Protein AF-A0A2G1MH24-F1 (afdb_monomer)

Foldseek 3Di:
DPPPPPPPAFPDEADFCQPVQVVVVHDRHPLAADQFQWDWDQDPLGIAIFGRPVQLVLCVVVVDDPVLSVQLRCQQAAPLALDVQFLDHPVLVVVLVQDPQLRVQLSSCSRVDQFSQVRPACVSSDVCCCCVRLVADPVNNVDDPDPVCVSSVGDPVSRVSRSCRNRHPRFSVPGPPADPVSRVVRDNPQPDLLVSLVVQLVVVVVGPYAGETEHECVCPVDLVSVLVSLLSNLVSLHQYYHYDYDPDDDDPDDPPQLVVLVVVLVVLADPPDTVSPDPPLVNVLSVQSVVDSVSSNVSSVVVRVVVVVVVDPPDDDDDDDDDDDDDDDDDD

Radius of gyration: 31.79 Å; Cα contacts (8 Å, |Δi|>4): 393; chains: 1; bounding box: 91×39×108 Å

Solvent-accessible surface area (backbone atoms only — not comparable to full-atom values): 19736 Å² total; per-residue (Å²): 132,70,96,84,71,70,78,76,76,60,95,51,70,45,63,64,52,47,80,64,17,56,81,73,75,42,66,36,41,87,74,56,70,63,77,52,50,40,39,82,42,84,49,100,91,48,54,39,66,34,49,30,78,63,54,58,56,55,41,46,76,71,67,50,53,71,71,51,45,54,51,40,42,40,42,16,18,21,66,59,38,44,73,87,19,55,74,49,20,63,67,51,43,41,74,70,65,48,53,73,66,41,50,50,58,39,48,74,34,42,57,82,45,90,44,60,74,76,40,59,36,62,82,56,64,28,62,69,50,39,36,76,74,68,69,44,49,79,69,58,72,71,50,87,82,71,62,50,55,49,74,67,69,42,52,72,69,31,50,51,43,20,35,38,40,22,58,17,61,47,43,59,70,86,27,84,95,50,50,76,76,66,32,60,79,67,66,40,78,82,55,61,64,66,58,44,48,50,53,47,23,54,48,37,73,75,42,92,25,52,29,46,46,80,41,48,33,74,70,38,69,42,72,70,40,36,48,51,53,51,52,51,39,55,78,30,63,36,38,41,80,45,76,38,82,65,82,89,78,96,78,88,76,76,60,65,64,57,54,51,52,48,51,58,50,57,69,69,44,68,90,86,74,55,60,60,79,53,92,60,60,64,55,55,32,50,54,24,51,73,73,35,71,70,53,20,52,51,49,46,49,55,50,38,54,52,60,56,52,73,76,50,84,78,78,79,84,81,78,86,85,78,80,89,82,82,88,83,89,85,88,132

Mean predicted aligned error: 14.71 Å

Nearest PDB structures (foldseek):
  3npw-assembly1_A  TM=5.623E-01  e=7.911E-01  Escherichia coli
  3nq2-assembly1_A  TM=5.554E-01  e=1.311E+00  Escherichia coli
  3nq2-assembly2_B  TM=5.676E-01  e=1.551E+00  Escherichia coli
  3q2d-assembly1_A  TM=4.181E-01  e=7.071E-01  Escherichia coli
  8for-assembly2_B  TM=5.386E-01  e=3.402E+00  Escherichia coli

Structure (mmCIF, N/CA/C/O backbone):
data_AF-A0A2G1MH24-F1
#
_entry.id   AF-A0A2G1MH24-F1
#
loop_
_atom_site.group_PDB
_atom_site.id
_atom_site.type_symbol
_atom_site.label_atom_id
_atom_site.label_alt_id
_atom_site.label_comp_id
_atom_site.label_asym_id
_atom_site.label_entity_id
_atom_site.label_seq_id
_atom_site.pdbx_PDB_ins_code
_atom_site.Cartn_x
_atom_site.Cartn_y
_atom_site.Cartn_z
_atom_site.occupancy
_atom_site.B_iso_or_equiv
_atom_site.auth_seq_id
_atom_site.auth_comp_id
_atom_site.auth_asym_id
_atom_site.auth_atom_id
_atom_site.pdbx_PDB_model_num
ATOM 1 N N . LEU A 1 1 ? 39.613 17.800 -36.172 1.00 43.50 1 LEU A N 1
ATOM 2 C CA . LEU A 1 1 ? 38.166 18.077 -36.291 1.00 43.50 1 LEU A CA 1
ATOM 3 C C . LEU A 1 1 ? 38.019 19.575 -36.489 1.00 43.50 1 LEU A C 1
ATOM 5 O O . LEU A 1 1 ? 38.485 20.317 -35.634 1.00 43.50 1 LEU A O 1
ATOM 9 N N . SER A 1 2 ? 37.499 20.011 -37.636 1.00 36.91 2 SER A N 1
ATOM 10 C CA . SER A 1 2 ? 37.261 21.434 -37.907 1.00 36.91 2 SER A CA 1
ATOM 11 C C . SER A 1 2 ? 36.167 21.978 -36.971 1.00 36.91 2 SER A C 1
ATOM 13 O O . SER A 1 2 ? 35.238 21.232 -36.645 1.00 36.91 2 SER A O 1
ATOM 15 N N . PRO A 1 3 ? 36.250 23.244 -36.522 1.00 42.44 3 PRO A N 1
ATOM 16 C CA . PRO A 1 3 ? 35.216 23.866 -35.697 1.00 42.44 3 PRO A CA 1
ATOM 17 C C . PRO A 1 3 ? 33.938 24.000 -36.540 1.00 42.44 3 PRO A C 1
ATOM 19 O O . PRO A 1 3 ? 33.896 24.781 -37.482 1.00 42.44 3 PRO A O 1
ATOM 22 N N . GLY A 1 4 ? 32.936 23.163 -36.264 1.00 49.47 4 GLY A N 1
ATOM 23 C CA . GLY A 1 4 ? 31.698 23.077 -37.054 1.00 49.47 4 GLY A CA 1
ATOM 24 C C . GLY A 1 4 ? 31.085 21.675 -37.141 1.00 49.47 4 GLY A C 1
ATOM 25 O O . GLY A 1 4 ? 29.948 21.537 -37.566 1.00 49.47 4 GLY A O 1
ATOM 26 N N . GLN A 1 5 ? 31.806 20.636 -36.703 1.00 48.75 5 GLN A N 1
ATOM 27 C CA . GLN A 1 5 ? 31.293 19.261 -36.591 1.00 48.75 5 GLN A CA 1
ATOM 28 C C . GLN A 1 5 ? 31.222 18.793 -35.131 1.00 48.75 5 GLN A C 1
ATOM 30 O O . GLN A 1 5 ? 31.641 17.681 -34.808 1.00 48.75 5 GLN A O 1
ATOM 35 N N . ALA A 1 6 ? 30.746 19.642 -34.216 1.00 52.19 6 ALA A N 1
ATOM 36 C CA . ALA A 1 6 ? 30.290 19.106 -32.939 1.00 52.19 6 ALA A CA 1
ATOM 37 C C . ALA A 1 6 ? 29.014 18.298 -33.233 1.00 52.19 6 ALA A C 1
ATOM 39 O O . ALA A 1 6 ? 28.111 18.861 -33.852 1.00 52.19 6 ALA A O 1
ATOM 40 N N . PRO A 1 7 ? 28.938 17.001 -32.876 1.00 56.28 7 PRO A N 1
ATOM 41 C CA . PRO A 1 7 ? 27.692 16.261 -33.024 1.00 56.28 7 PRO A CA 1
ATOM 42 C C . PRO A 1 7 ? 26.602 17.029 -32.278 1.00 56.28 7 PRO A C 1
ATOM 44 O O . PRO A 1 7 ? 26.801 17.407 -31.119 1.00 56.28 7 PRO A O 1
ATOM 47 N N . GLU A 1 8 ? 25.496 17.312 -32.966 1.00 64.88 8 GLU A N 1
ATOM 48 C CA . GLU A 1 8 ? 24.340 17.962 -32.359 1.00 64.88 8 GLU A CA 1
ATOM 49 C C . GLU A 1 8 ? 23.933 17.161 -31.121 1.00 64.88 8 GLU A C 1
ATOM 51 O O . GLU A 1 8 ? 23.879 15.927 -31.145 1.00 64.88 8 GLU A O 1
ATOM 56 N N . ALA A 1 9 ? 23.738 17.856 -29.999 1.00 69.12 9 ALA A N 1
ATOM 57 C CA . ALA A 1 9 ? 23.307 17.192 -28.781 1.00 69.12 9 ALA A CA 1
ATOM 58 C C . ALA A 1 9 ? 21.942 16.531 -29.041 1.00 69.12 9 ALA A C 1
ATOM 60 O O . ALA A 1 9 ? 21.088 17.147 -29.681 1.00 69.12 9 ALA A O 1
ATOM 61 N N . PRO A 1 10 ? 21.718 15.294 -28.564 1.00 76.56 10 PRO A N 1
ATOM 62 C CA . PRO A 1 10 ? 20.457 14.609 -28.803 1.00 76.56 10 PRO A CA 1
ATOM 63 C C . PRO A 1 10 ? 19.293 15.416 -28.219 1.00 76.56 10 PRO A C 1
ATOM 65 O O . PRO A 1 10 ? 19.378 15.916 -27.097 1.00 76.56 10 PRO A O 1
ATOM 68 N N . ALA A 1 11 ? 18.196 15.504 -28.972 1.00 83.19 11 ALA A N 1
ATOM 69 C CA . ALA A 1 11 ? 17.018 16.281 -28.585 1.00 83.19 11 ALA A CA 1
ATOM 70 C C . ALA A 1 11 ? 16.240 15.669 -27.405 1.00 83.19 11 ALA A C 1
ATOM 72 O O . ALA A 1 11 ? 15.511 16.376 -26.712 1.00 83.19 11 ALA A O 1
ATOM 73 N N . LEU A 1 12 ? 16.386 14.360 -27.167 1.00 86.12 12 LEU A N 1
ATOM 74 C CA . LEU A 1 12 ? 15.648 13.630 -26.140 1.00 86.12 12 LEU A CA 1
ATOM 75 C C . LEU A 1 12 ? 16.574 12.695 -25.363 1.00 86.12 12 LEU A C 1
ATOM 77 O O . LEU A 1 12 ? 17.370 11.980 -25.958 1.00 86.12 12 LEU A O 1
ATOM 81 N N . ALA A 1 13 ? 16.437 12.661 -24.040 1.00 84.81 13 ALA A N 1
ATOM 82 C CA . ALA A 1 13 ? 17.140 11.731 -23.163 1.00 84.81 13 ALA A CA 1
ATOM 83 C C . ALA A 1 13 ? 16.197 11.244 -22.057 1.00 84.81 13 ALA A C 1
ATOM 85 O O . ALA A 1 13 ? 15.361 12.007 -21.573 1.00 84.81 13 ALA A O 1
ATOM 86 N N . VAL A 1 14 ? 16.357 9.991 -21.630 1.00 85.56 14 VAL A N 1
ATOM 87 C CA . VAL A 1 14 ? 15.598 9.409 -20.515 1.00 85.56 14 VAL A CA 1
ATOM 88 C C . VAL A 1 14 ? 16.559 9.124 -19.373 1.00 85.56 14 VAL A C 1
ATOM 90 O O . VAL A 1 14 ? 17.443 8.268 -19.470 1.00 85.56 14 VAL A O 1
ATOM 93 N N . SER A 1 15 ? 16.381 9.854 -18.278 1.00 81.38 15 SER A N 1
ATOM 94 C CA . SER A 1 15 ? 17.184 9.719 -17.070 1.00 81.38 15 SER A CA 1
ATOM 95 C C . SER A 1 15 ? 16.289 9.752 -15.833 1.00 81.38 15 SER A C 1
ATOM 97 O O . SER A 1 15 ? 15.304 10.494 -15.822 1.00 81.38 15 SER A O 1
ATOM 99 N N . PRO A 1 16 ? 16.648 9.014 -14.770 1.00 75.06 16 PRO A N 1
ATOM 100 C CA . PRO A 1 16 ? 16.073 9.202 -13.449 1.00 75.06 16 PRO A CA 1
ATOM 101 C C . PRO A 1 16 ? 16.152 10.666 -13.019 1.00 75.06 16 PRO A C 1
ATOM 103 O O . PRO A 1 16 ? 17.186 11.318 -13.193 1.00 75.06 16 PRO A O 1
ATOM 106 N N . LEU A 1 17 ? 15.065 11.156 -12.428 1.00 65.88 17 LEU A N 1
ATOM 107 C CA . LEU A 1 17 ? 14.968 12.503 -11.863 1.00 65.88 17 LEU A CA 1
ATOM 108 C C . LEU A 1 17 ? 15.353 12.527 -10.374 1.00 65.88 17 LEU A C 1
ATOM 110 O O . LEU A 1 17 ? 15.575 13.594 -9.800 1.00 65.88 17 LEU A O 1
ATOM 114 N N . GLY A 1 18 ? 15.456 11.355 -9.737 1.00 65.50 18 GLY A N 1
ATOM 115 C CA . GLY A 1 18 ? 15.836 11.238 -8.331 1.00 65.50 18 GLY A CA 1
ATOM 116 C C . GLY A 1 18 ? 14.896 12.035 -7.423 1.00 65.50 18 GLY A C 1
ATOM 117 O O . GLY A 1 18 ? 13.684 12.036 -7.623 1.00 65.50 18 GLY A O 1
ATOM 118 N N . ALA A 1 19 ? 15.453 12.741 -6.436 1.00 60.50 19 ALA A N 1
ATOM 119 C CA . ALA A 1 19 ? 14.668 13.543 -5.495 1.00 60.50 19 ALA A CA 1
ATOM 120 C C . ALA A 1 19 ? 13.886 14.690 -6.166 1.00 60.50 19 ALA A C 1
ATOM 122 O O . ALA A 1 19 ? 12.843 15.091 -5.657 1.00 60.50 19 ALA A O 1
ATOM 123 N N . ALA A 1 20 ? 14.335 15.187 -7.326 1.00 62.47 20 ALA A N 1
ATOM 124 C CA . ALA A 1 20 ? 13.635 16.253 -8.044 1.00 62.47 20 ALA A CA 1
ATOM 125 C C . ALA A 1 20 ? 12.273 15.796 -8.597 1.00 62.47 20 ALA A C 1
ATOM 127 O O . ALA A 1 20 ? 11.393 16.625 -8.810 1.00 62.47 20 ALA A O 1
ATOM 128 N N . ALA A 1 21 ? 12.059 14.486 -8.774 1.00 65.19 21 ALA A N 1
ATOM 129 C CA . ALA A 1 21 ? 10.771 13.951 -9.208 1.00 65.19 21 ALA A CA 1
ATOM 130 C C . ALA A 1 21 ? 9.638 14.249 -8.215 1.00 65.19 21 ALA A C 1
ATOM 132 O O . ALA A 1 21 ? 8.505 14.487 -8.631 1.00 65.19 21 ALA A O 1
ATOM 133 N N . ALA A 1 22 ? 9.953 14.302 -6.915 1.00 61.53 22 ALA A N 1
ATOM 134 C CA . ALA A 1 22 ? 8.977 14.590 -5.869 1.00 61.53 22 ALA A CA 1
ATOM 135 C C . ALA A 1 22 ? 8.371 15.996 -6.015 1.00 61.53 22 ALA A C 1
ATOM 137 O O . ALA A 1 22 ? 7.182 16.169 -5.767 1.00 61.53 22 ALA A O 1
ATOM 138 N N . ILE A 1 23 ? 9.147 16.972 -6.510 1.00 62.31 23 ILE A N 1
ATOM 139 C CA . ILE A 1 23 ? 8.662 18.334 -6.811 1.00 62.31 23 ILE A CA 1
ATOM 140 C C . ILE A 1 23 ? 7.547 18.292 -7.863 1.00 62.31 23 ILE A C 1
ATOM 142 O O . ILE A 1 23 ? 6.602 19.072 -7.813 1.00 62.31 23 ILE A O 1
ATOM 146 N N . LEU A 1 24 ? 7.642 17.353 -8.804 1.00 66.31 24 LEU A N 1
ATOM 147 C CA . LEU A 1 24 ? 6.663 17.153 -9.870 1.00 66.31 24 LEU A CA 1
ATOM 148 C C . LEU A 1 24 ? 5.541 16.182 -9.469 1.00 66.31 24 LEU A C 1
ATOM 150 O O . LEU A 1 24 ? 4.699 15.852 -10.305 1.00 66.31 24 LEU A O 1
ATOM 154 N N . GLY A 1 25 ? 5.545 15.685 -8.227 1.00 61.91 25 GLY A N 1
ATOM 155 C CA . GLY A 1 25 ? 4.623 14.648 -7.765 1.00 61.91 25 GLY A CA 1
ATOM 156 C C . GLY A 1 25 ? 4.801 13.312 -8.492 1.00 61.91 25 GLY A C 1
ATOM 157 O O . GLY A 1 25 ? 3.830 12.580 -8.660 1.00 61.91 25 GLY A O 1
ATOM 158 N N . ARG A 1 26 ? 6.013 13.005 -8.977 1.00 66.75 26 ARG A N 1
ATOM 159 C CA . ARG A 1 26 ? 6.327 11.790 -9.747 1.00 66.75 26 ARG A CA 1
ATOM 160 C C . ARG A 1 26 ? 7.331 10.894 -9.028 1.00 66.75 26 ARG A C 1
ATOM 162 O O . ARG A 1 26 ? 8.090 11.335 -8.166 1.00 66.75 26 ARG A O 1
ATOM 169 N N . GLY A 1 27 ? 7.351 9.623 -9.429 1.00 66.00 27 GLY A N 1
ATOM 170 C CA . GLY A 1 27 ? 8.371 8.667 -9.008 1.00 66.00 27 GLY A CA 1
ATOM 171 C C . GLY A 1 27 ? 9.769 9.037 -9.531 1.00 66.00 27 GLY A C 1
ATOM 172 O O . GLY A 1 27 ? 9.888 9.677 -10.576 1.00 66.00 27 GLY A O 1
ATOM 173 N N . PRO A 1 28 ? 10.844 8.626 -8.834 1.00 66.50 28 PRO A N 1
ATOM 174 C CA . PRO A 1 28 ? 12.223 8.993 -9.174 1.00 66.50 28 PRO A CA 1
ATOM 175 C C . PRO A 1 28 ? 12.712 8.420 -10.514 1.00 66.50 28 PRO A C 1
ATOM 177 O O . PRO A 1 28 ? 13.704 8.913 -11.058 1.00 66.50 28 PRO A O 1
ATOM 180 N N . ASP A 1 29 ? 12.035 7.392 -11.030 1.00 74.94 29 ASP A N 1
ATOM 181 C CA . ASP A 1 29 ? 12.306 6.738 -12.307 1.00 74.94 29 ASP A CA 1
ATOM 182 C C . ASP A 1 29 ? 11.110 6.908 -13.254 1.00 74.94 29 ASP A C 1
ATOM 184 O O . ASP A 1 29 ? 10.016 6.449 -12.915 1.00 74.94 29 ASP A O 1
ATOM 188 N N . PRO A 1 30 ? 11.291 7.502 -14.444 1.00 76.38 30 PRO A N 1
ATOM 189 C CA . PRO A 1 30 ? 10.229 7.574 -15.444 1.00 76.38 30 PRO A CA 1
ATOM 190 C C . PRO A 1 30 ? 9.806 6.205 -16.008 1.00 76.38 30 PRO A C 1
ATOM 192 O O . PRO A 1 30 ? 8.745 6.118 -16.619 1.00 76.38 30 PRO A O 1
ATOM 195 N N . LEU A 1 31 ? 10.615 5.152 -15.839 1.00 79.06 31 LEU A N 1
ATOM 196 C CA . LEU A 1 31 ? 10.332 3.799 -16.338 1.00 79.06 31 LEU A CA 1
ATOM 197 C C . LEU A 1 31 ? 9.882 2.823 -15.243 1.00 79.06 31 LEU A C 1
ATOM 199 O O . LEU A 1 31 ? 9.592 1.660 -15.540 1.00 79.06 31 LEU A O 1
ATOM 203 N N . ALA A 1 32 ? 9.840 3.256 -13.981 1.00 74.94 32 ALA A N 1
ATOM 204 C CA . ALA A 1 32 ? 9.376 2.397 -12.904 1.00 74.94 32 ALA A CA 1
ATOM 205 C C . ALA A 1 32 ? 7.847 2.297 -12.896 1.00 74.94 32 ALA A C 1
ATOM 207 O O . ALA A 1 32 ? 7.156 3.270 -13.216 1.00 74.94 32 ALA A O 1
ATOM 208 N N . PRO A 1 33 ? 7.299 1.144 -12.471 1.00 76.38 33 PRO A N 1
ATOM 209 C CA . PRO A 1 33 ? 5.897 1.088 -12.098 1.00 76.38 33 PRO A CA 1
ATOM 210 C C . PRO A 1 33 ? 5.618 2.076 -10.958 1.00 76.38 33 PRO A C 1
ATOM 212 O O . PRO A 1 33 ? 6.510 2.454 -10.192 1.00 76.38 33 PRO A O 1
ATOM 215 N N . VAL A 1 34 ? 4.353 2.467 -10.827 1.00 78.19 34 VAL A N 1
ATOM 216 C CA . VAL A 1 34 ? 3.893 3.275 -9.695 1.00 78.19 34 VAL A CA 1
ATOM 217 C C . VAL A 1 34 ? 4.208 2.528 -8.396 1.00 78.19 34 VAL A C 1
ATOM 219 O O . VAL A 1 34 ? 3.866 1.358 -8.252 1.00 78.19 34 VAL A O 1
ATOM 222 N N . GLY A 1 35 ? 4.875 3.197 -7.453 1.00 74.69 35 GLY A N 1
ATOM 223 C CA . GLY A 1 35 ? 5.363 2.553 -6.226 1.00 74.69 35 GLY A CA 1
ATOM 224 C C . GLY A 1 35 ? 4.270 2.223 -5.205 1.00 74.69 35 GLY A C 1
ATOM 225 O O . GLY A 1 35 ? 4.429 1.299 -4.415 1.00 74.69 35 GLY A O 1
ATOM 226 N N . ALA A 1 36 ? 3.159 2.962 -5.217 1.00 84.12 36 ALA A N 1
ATOM 227 C CA . ALA A 1 36 ? 1.996 2.703 -4.376 1.00 84.12 36 ALA A CA 1
ATOM 228 C C . ALA A 1 36 ? 0.741 3.318 -5.004 1.00 84.12 36 ALA A C 1
ATOM 230 O O . ALA A 1 36 ? 0.793 4.424 -5.536 1.00 84.12 36 ALA A O 1
ATOM 231 N N . LEU A 1 37 ? -0.402 2.635 -4.903 1.00 90.00 37 LEU A N 1
ATOM 232 C CA . LEU A 1 37 ? -1.689 3.166 -5.375 1.00 90.00 37 LEU A CA 1
ATOM 233 C C . LEU A 1 37 ? -2.372 4.085 -4.356 1.00 90.00 37 LEU A C 1
ATOM 235 O O . LEU A 1 37 ? -3.329 4.777 -4.699 1.00 90.00 37 LEU A O 1
ATOM 239 N N . ARG A 1 38 ? -1.892 4.085 -3.109 1.00 90.12 38 ARG A N 1
ATOM 240 C CA . ARG A 1 38 ? -2.293 4.998 -2.038 1.00 90.12 38 ARG A CA 1
ATOM 241 C C . ARG A 1 38 ? -1.063 5.770 -1.582 1.00 90.12 38 ARG A C 1
ATOM 243 O O . ARG A 1 38 ? -0.042 5.166 -1.265 1.00 90.12 38 ARG A O 1
ATOM 250 N N . ILE A 1 39 ? -1.192 7.085 -1.528 1.00 84.19 39 ILE A N 1
ATOM 251 C CA . ILE A 1 39 ? -0.145 8.015 -1.114 1.00 84.19 39 ILE A CA 1
ATOM 252 C C . ILE A 1 39 ? -0.643 8.866 0.052 1.00 84.19 39 ILE A C 1
ATOM 254 O O . ILE A 1 39 ? -1.845 9.097 0.193 1.00 84.19 39 ILE A O 1
ATOM 258 N N . ASP A 1 40 ? 0.284 9.330 0.879 1.00 83.38 40 ASP A N 1
ATOM 259 C CA . ASP A 1 40 ? 0.005 10.330 1.905 1.00 83.38 40 ASP A CA 1
ATOM 260 C C . ASP A 1 40 ? 0.346 11.709 1.312 1.00 83.38 40 ASP A C 1
ATOM 262 O O . ASP A 1 40 ? 1.445 11.920 0.797 1.00 83.38 40 ASP A O 1
ATOM 266 N N . VAL A 1 41 ? -0.622 12.625 1.320 1.00 79.88 41 VAL A N 1
ATOM 267 C CA . VAL A 1 41 ? -0.514 13.976 0.755 1.00 79.88 41 VAL A CA 1
ATOM 268 C C . VAL A 1 41 ? -0.535 14.988 1.888 1.00 79.88 41 VAL A C 1
ATOM 270 O O . VAL A 1 41 ? -1.394 14.927 2.770 1.00 79.88 41 VAL A O 1
ATOM 273 N N . GLU A 1 42 ? 0.395 15.935 1.852 1.00 80.81 42 GLU A N 1
ATOM 274 C CA . GLU A 1 42 ? 0.453 17.028 2.815 1.00 80.81 42 GLU A CA 1
ATOM 275 C C . GLU A 1 42 ? -0.644 18.065 2.532 1.00 80.81 42 GLU A C 1
ATOM 277 O O . GLU A 1 42 ? -0.958 18.399 1.388 1.00 80.81 42 GLU A O 1
ATOM 282 N N . THR A 1 43 ? -1.272 18.551 3.593 1.00 79.19 43 THR A N 1
ATOM 283 C CA . THR A 1 43 ? -2.377 19.507 3.563 1.00 79.19 43 THR A CA 1
ATOM 284 C C . THR A 1 43 ? -2.145 20.574 4.635 1.00 79.19 43 THR A C 1
ATOM 286 O O . THR A 1 43 ? -1.442 20.314 5.610 1.00 79.19 43 THR A O 1
ATOM 289 N N . PRO A 1 44 ? -2.783 21.754 4.545 1.00 78.44 44 PRO A N 1
ATOM 290 C CA . PRO A 1 44 ? -2.677 22.768 5.599 1.00 78.44 44 PRO A CA 1
ATOM 291 C C . PRO A 1 44 ? -3.116 22.282 6.991 1.00 78.44 44 PRO A C 1
ATOM 293 O O . PRO A 1 44 ? -2.723 22.864 7.994 1.00 78.44 44 PRO A O 1
ATOM 296 N N . ALA A 1 45 ? -3.936 21.227 7.051 1.00 73.44 45 ALA A N 1
ATOM 297 C CA . ALA A 1 45 ? -4.463 20.644 8.281 1.00 73.44 45 ALA A CA 1
ATOM 298 C C . ALA A 1 45 ? -3.683 19.403 8.761 1.00 73.44 45 ALA A C 1
ATOM 300 O O . ALA A 1 45 ? -4.142 18.726 9.675 1.00 73.44 45 ALA A O 1
ATOM 301 N N . GLY A 1 46 ? -2.543 19.072 8.143 1.00 78.25 46 GLY A N 1
ATOM 302 C CA . GLY A 1 46 ? -1.791 17.847 8.423 1.00 78.25 46 GLY A CA 1
ATOM 303 C C . GLY A 1 46 ? -1.640 16.989 7.174 1.00 78.25 46 GLY A C 1
ATOM 304 O O . GLY A 1 46 ? -1.258 17.486 6.120 1.00 78.25 46 GLY A O 1
ATOM 305 N N . HIS A 1 47 ? -1.896 15.689 7.258 1.00 79.88 47 HIS A N 1
ATOM 306 C CA . HIS A 1 47 ? -1.659 14.752 6.155 1.00 79.88 47 HIS A CA 1
ATOM 307 C C . HIS A 1 47 ? -2.959 14.012 5.851 1.00 79.88 47 HIS A C 1
ATOM 309 O O . HIS A 1 47 ? -3.757 13.763 6.751 1.00 79.88 47 HIS A O 1
ATOM 315 N N . ARG A 1 48 ? -3.179 13.645 4.589 1.00 83.69 48 ARG A N 1
ATOM 316 C CA . ARG A 1 48 ? -4.350 12.865 4.183 1.00 83.69 48 ARG A CA 1
ATOM 317 C C . ARG A 1 48 ? -3.961 11.767 3.211 1.00 83.69 48 ARG A C 1
ATOM 319 O O . ARG A 1 48 ? -3.169 11.984 2.297 1.00 83.69 48 ARG A O 1
ATOM 326 N N . ARG A 1 49 ? -4.592 10.606 3.355 1.00 88.06 49 ARG A N 1
ATOM 327 C CA . ARG A 1 49 ? -4.502 9.520 2.377 1.00 88.06 49 ARG A CA 1
ATOM 328 C C . ARG A 1 49 ? -5.259 9.880 1.107 1.00 88.06 49 ARG A C 1
ATOM 330 O O . ARG A 1 49 ? -6.421 10.276 1.152 1.00 88.06 49 ARG A O 1
ATOM 337 N N . ALA A 1 50 ? -4.616 9.699 -0.032 1.00 88.75 50 ALA A N 1
ATOM 338 C CA . ALA A 1 50 ? -5.209 9.909 -1.341 1.00 88.75 50 ALA A CA 1
ATOM 339 C C . ALA A 1 50 ? -4.837 8.754 -2.279 1.00 88.75 50 ALA A C 1
ATOM 341 O O . ALA A 1 50 ? -3.799 8.110 -2.093 1.00 88.75 50 ALA A O 1
ATOM 342 N N . PRO A 1 51 ? -5.661 8.461 -3.295 1.00 91.00 51 PRO A N 1
ATOM 343 C CA . PRO A 1 51 ? -5.244 7.560 -4.355 1.00 91.00 51 PRO A CA 1
ATOM 344 C C . PRO A 1 51 ? -4.133 8.214 -5.188 1.00 91.00 51 PRO A C 1
ATOM 346 O O . PRO A 1 51 ? -4.123 9.431 -5.380 1.00 91.00 51 PRO A O 1
ATOM 349 N N . ALA A 1 52 ? -3.217 7.404 -5.715 1.00 86.69 52 ALA A N 1
ATOM 350 C CA . ALA A 1 52 ? -2.221 7.870 -6.669 1.00 86.69 52 ALA A CA 1
ATOM 351 C C . ALA A 1 52 ? -2.919 8.421 -7.929 1.00 86.69 52 ALA A C 1
ATOM 353 O O . ALA A 1 52 ? -3.868 7.795 -8.419 1.00 86.69 52 ALA A O 1
ATOM 354 N N . PRO A 1 53 ? -2.481 9.566 -8.479 1.00 81.31 53 PRO A N 1
ATOM 355 C CA . PRO A 1 53 ? -3.146 10.189 -9.624 1.00 81.31 53 PRO A CA 1
ATOM 356 C C . PRO A 1 53 ? -3.157 9.282 -10.866 1.00 81.31 53 PRO A C 1
ATOM 358 O O . PRO A 1 53 ? -4.102 9.316 -11.655 1.00 81.31 53 PRO A O 1
ATOM 361 N N . GLU A 1 54 ? -2.154 8.416 -11.018 1.00 86.31 54 GLU A N 1
ATOM 362 C CA . GLU A 1 54 ? -2.048 7.440 -12.105 1.00 86.31 54 GLU A CA 1
ATOM 363 C C . GLU A 1 54 ? -3.156 6.378 -12.069 1.00 86.31 54 GLU A C 1
ATOM 365 O O . GLU A 1 54 ? -3.543 5.863 -13.119 1.00 86.31 54 GLU A O 1
ATOM 370 N N . LEU A 1 55 ? -3.702 6.063 -10.887 1.00 92.56 55 LEU A N 1
ATOM 371 C CA . LEU A 1 55 ? -4.720 5.023 -10.733 1.00 92.56 55 LEU A CA 1
ATOM 372 C C . LEU A 1 55 ? -5.989 5.359 -11.526 1.00 92.56 55 LEU A C 1
ATOM 374 O O . LEU A 1 55 ? -6.526 4.504 -12.230 1.00 92.56 55 LEU A O 1
ATOM 378 N N . ALA A 1 56 ? -6.451 6.610 -11.455 1.00 92.88 56 ALA A N 1
ATOM 379 C CA . ALA A 1 56 ? -7.637 7.049 -12.187 1.00 92.88 56 ALA A CA 1
ATOM 380 C C . ALA A 1 56 ? -7.434 6.940 -13.707 1.00 92.88 56 ALA A C 1
ATOM 382 O O . ALA A 1 56 ? -8.306 6.429 -14.413 1.00 92.88 56 ALA A O 1
ATOM 383 N N . ALA A 1 57 ? -6.263 7.354 -14.200 1.00 91.81 57 ALA A N 1
ATOM 384 C CA . ALA A 1 57 ? -5.912 7.260 -15.614 1.00 91.81 57 ALA A CA 1
ATOM 385 C C . ALA A 1 57 ? -5.815 5.800 -16.088 1.00 91.81 57 ALA A C 1
ATOM 387 O O . ALA A 1 57 ? -6.344 5.461 -17.145 1.00 91.81 57 ALA A O 1
ATOM 388 N N . GLY A 1 58 ? -5.205 4.917 -15.290 1.00 92.94 58 GLY A N 1
ATOM 389 C CA . GLY A 1 58 ? -5.109 3.492 -15.608 1.00 92.94 58 GLY A CA 1
ATOM 390 C C . GLY A 1 58 ? -6.475 2.803 -15.663 1.00 92.94 58 GLY A C 1
ATOM 391 O O . GLY A 1 58 ? -6.736 2.019 -16.572 1.00 92.94 58 GLY A O 1
ATOM 392 N N . LEU A 1 59 ? -7.387 3.132 -14.742 1.00 95.44 59 LEU A N 1
ATOM 393 C CA . LEU A 1 59 ? -8.753 2.598 -14.764 1.00 95.44 59 LEU A CA 1
ATOM 394 C C . LEU A 1 59 ? -9.554 3.122 -15.966 1.00 95.44 59 LEU A C 1
ATOM 396 O O . LEU A 1 59 ? -10.283 2.354 -16.595 1.00 95.44 59 LEU A O 1
ATOM 400 N N . ALA A 1 60 ? -9.394 4.397 -16.326 1.00 95.06 60 ALA A N 1
ATOM 401 C CA . ALA A 1 60 ? -10.010 4.956 -17.527 1.00 95.06 60 ALA A CA 1
ATOM 402 C C . ALA A 1 60 ? -9.491 4.271 -18.805 1.00 95.06 60 ALA A C 1
ATOM 404 O O . ALA A 1 60 ? -10.282 3.938 -19.685 1.00 95.06 60 ALA A O 1
ATOM 405 N N . ALA A 1 61 ? -8.188 3.974 -18.879 1.00 95.19 61 ALA A N 1
ATOM 406 C CA . ALA A 1 61 ? -7.588 3.241 -19.997 1.00 95.19 61 ALA A CA 1
ATOM 407 C C . ALA A 1 61 ? -8.100 1.792 -20.118 1.00 95.19 61 ALA A C 1
ATOM 409 O O . ALA A 1 61 ? -8.162 1.249 -21.217 1.00 95.19 61 ALA A O 1
ATOM 410 N N . GLN A 1 62 ? -8.519 1.178 -19.007 1.00 94.56 62 GLN A N 1
ATOM 411 C CA . GLN A 1 62 ? -9.215 -0.115 -19.002 1.0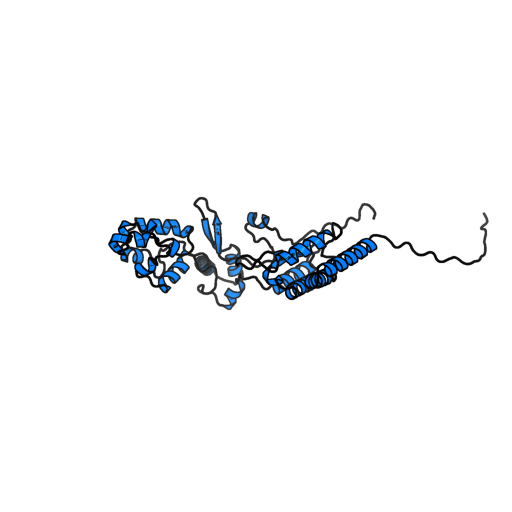0 94.56 62 GLN A CA 1
ATOM 412 C C . GLN A 1 62 ? -10.712 -0.016 -19.365 1.00 94.56 62 GLN A C 1
ATOM 414 O O . GLN A 1 62 ? -11.396 -1.039 -19.391 1.00 94.56 62 GLN A O 1
ATOM 419 N N . GLY A 1 63 ? -11.234 1.186 -19.633 1.00 95.12 63 GLY A N 1
ATOM 420 C CA . GLY A 1 63 ? -12.624 1.413 -20.036 1.00 95.12 63 GLY A CA 1
ATOM 421 C C . GLY A 1 63 ? -13.629 1.488 -18.883 1.00 95.12 63 GLY A C 1
ATOM 422 O O . GLY A 1 63 ? -14.826 1.308 -19.108 1.00 95.12 63 GLY A O 1
ATOM 423 N N . HIS A 1 64 ? -13.188 1.730 -17.643 1.00 96.00 64 HIS A N 1
ATOM 424 C CA . HIS A 1 64 ? -14.113 1.872 -16.512 1.00 96.00 64 HIS A CA 1
ATOM 425 C C . HIS A 1 64 ? -14.865 3.208 -16.554 1.00 96.00 64 HIS A C 1
ATOM 427 O O . HIS A 1 64 ? -14.287 4.257 -16.828 1.00 96.00 64 HIS A O 1
ATOM 433 N N . ALA A 1 65 ? -16.159 3.176 -16.227 1.00 96.00 65 ALA A N 1
ATOM 434 C CA . ALA A 1 65 ? -16.983 4.378 -16.115 1.00 96.00 65 ALA A CA 1
ATOM 435 C C . ALA A 1 65 ? -16.569 5.254 -14.908 1.00 96.00 65 ALA A C 1
ATOM 437 O O . ALA A 1 65 ? -16.085 4.710 -13.907 1.00 96.00 65 ALA A O 1
ATOM 438 N N . PRO A 1 66 ? -16.821 6.580 -14.940 1.00 95.38 66 PRO A N 1
ATOM 439 C CA . PRO A 1 66 ? -16.442 7.508 -13.867 1.00 95.38 66 PRO A CA 1
ATOM 440 C C . PRO A 1 66 ? -16.910 7.090 -12.467 1.00 95.38 66 PRO A C 1
ATOM 442 O O . PRO A 1 66 ? -16.134 7.155 -11.514 1.00 95.38 66 PRO A O 1
ATOM 445 N N . ASP A 1 67 ? -18.135 6.576 -12.339 1.00 95.56 67 ASP A N 1
ATOM 446 C CA . ASP A 1 67 ? -18.688 6.148 -11.047 1.00 95.56 67 ASP A CA 1
ATOM 447 C C . ASP A 1 67 ? -17.932 4.948 -10.464 1.00 95.56 67 ASP A C 1
ATOM 449 O O . ASP A 1 67 ? -17.670 4.878 -9.258 1.00 95.56 67 ASP A O 1
ATOM 453 N N . ARG A 1 68 ? -17.528 4.012 -11.333 1.00 95.38 68 ARG A N 1
ATOM 454 C CA . ARG A 1 68 ? -16.718 2.855 -10.942 1.00 95.38 68 ARG A CA 1
ATOM 455 C C . ARG A 1 68 ? -15.310 3.286 -10.563 1.00 95.38 68 ARG A C 1
ATOM 457 O O . ARG A 1 68 ? -14.803 2.816 -9.549 1.00 95.38 68 ARG A O 1
ATOM 464 N N . ILE A 1 69 ? -14.709 4.207 -11.316 1.00 96.06 69 ILE A N 1
ATOM 465 C CA . ILE A 1 69 ? -13.411 4.794 -10.965 1.00 96.06 69 ILE A CA 1
ATOM 466 C C . ILE A 1 69 ? -13.496 5.412 -9.567 1.00 96.06 69 ILE A C 1
ATOM 468 O O . ILE A 1 69 ? -12.715 5.040 -8.697 1.00 96.06 69 ILE A O 1
ATOM 472 N N . ALA A 1 70 ? -14.493 6.257 -9.296 1.00 95.00 70 ALA A N 1
ATOM 473 C CA . ALA A 1 70 ? -14.679 6.870 -7.981 1.00 95.00 70 ALA A CA 1
ATOM 474 C C . ALA A 1 70 ? -14.847 5.833 -6.853 1.00 95.00 70 ALA A C 1
ATOM 476 O O . ALA A 1 70 ? -14.301 6.012 -5.762 1.00 95.00 70 ALA A O 1
ATOM 477 N N . ALA A 1 71 ? -15.561 4.731 -7.106 1.00 95.12 71 ALA A N 1
ATOM 478 C CA . ALA A 1 71 ? -15.702 3.642 -6.142 1.00 95.12 71 ALA A CA 1
ATOM 479 C C . ALA A 1 71 ? -14.369 2.928 -5.854 1.00 95.12 71 ALA A C 1
ATOM 481 O O . ALA A 1 71 ? -14.049 2.685 -4.692 1.00 95.12 71 ALA A O 1
ATOM 482 N N . VAL A 1 72 ? -13.567 2.638 -6.884 1.00 96.56 72 VAL A N 1
ATOM 483 C CA . VAL A 1 72 ? -12.247 2.005 -6.727 1.00 96.56 72 VAL A CA 1
ATOM 484 C C . VAL A 1 72 ? -11.260 2.947 -6.034 1.00 96.56 72 VAL A C 1
ATOM 486 O O . VAL A 1 72 ? -10.519 2.516 -5.155 1.00 96.56 72 VAL A O 1
ATOM 489 N N . LEU A 1 73 ? -11.277 4.241 -6.363 1.00 95.81 73 LEU A N 1
ATOM 490 C CA . LEU A 1 73 ? -10.440 5.241 -5.697 1.00 95.81 73 LEU A CA 1
ATOM 491 C C . LEU A 1 73 ? -10.737 5.304 -4.190 1.00 95.81 73 LEU A C 1
ATOM 493 O O . LEU A 1 73 ? -9.803 5.297 -3.390 1.00 95.81 73 LEU A O 1
ATOM 497 N N . ARG A 1 74 ? -12.020 5.281 -3.795 1.00 94.62 74 ARG A N 1
ATOM 498 C CA . ARG A 1 74 ? -12.426 5.188 -2.380 1.00 94.62 74 ARG A CA 1
ATOM 499 C C . ARG A 1 74 ? -12.013 3.866 -1.737 1.00 94.62 74 ARG A C 1
ATOM 501 O O . ARG A 1 74 ? -11.535 3.868 -0.611 1.00 94.62 74 ARG A O 1
ATOM 508 N N . HIS A 1 75 ? -12.148 2.745 -2.445 1.00 95.75 75 HIS A N 1
ATOM 509 C CA . HIS A 1 75 ? -11.695 1.432 -1.963 1.00 95.75 75 HIS A CA 1
ATOM 510 C C . HIS A 1 75 ? -10.192 1.417 -1.648 1.00 95.75 75 HIS A C 1
ATOM 512 O O . HIS A 1 75 ? -9.773 0.857 -0.633 1.00 95.75 75 HIS A O 1
ATOM 518 N N . VAL A 1 76 ? -9.386 2.053 -2.503 1.00 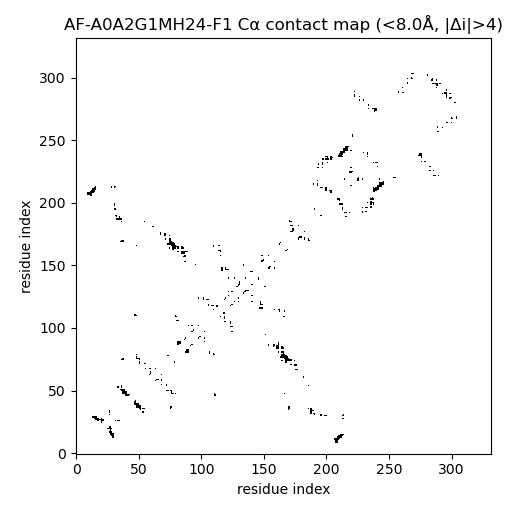95.31 76 VAL A N 1
ATOM 519 C CA . VAL A 1 76 ? -7.928 2.131 -2.351 1.00 95.31 76 VAL A CA 1
ATOM 520 C C . VAL A 1 76 ? -7.523 3.103 -1.246 1.00 95.31 76 VAL A C 1
ATOM 522 O O . VAL A 1 76 ? -6.694 2.734 -0.415 1.00 95.31 76 VAL A O 1
ATOM 525 N N . ALA A 1 77 ? -8.085 4.315 -1.232 1.00 93.25 77 ALA A N 1
ATOM 526 C CA . ALA A 1 77 ? -7.685 5.388 -0.319 1.00 93.25 77 ALA A CA 1
ATOM 527 C C . ALA A 1 77 ? -8.311 5.289 1.081 1.00 93.25 77 ALA A C 1
ATOM 529 O O . ALA A 1 77 ? -7.696 5.736 2.048 1.00 93.25 77 ALA A O 1
ATOM 530 N N . GLY A 1 78 ? -9.498 4.688 1.184 1.00 94.62 78 GLY A N 1
ATOM 531 C CA . GLY A 1 78 ? -10.318 4.687 2.391 1.00 94.62 78 GLY A CA 1
ATOM 532 C C . GLY A 1 78 ? -11.262 5.888 2.470 1.00 94.62 78 GLY A C 1
ATOM 533 O O . GLY A 1 78 ? -11.240 6.784 1.625 1.00 94.62 78 GLY A O 1
ATOM 534 N N . HIS A 1 79 ? -12.118 5.878 3.489 1.00 93.69 79 HIS A N 1
ATOM 535 C CA . HIS A 1 79 ? -13.110 6.927 3.749 1.00 93.69 79 HIS A CA 1
ATOM 536 C C . HIS A 1 79 ? -12.635 7.970 4.761 1.00 93.69 79 HIS A C 1
ATOM 538 O O . HIS A 1 79 ? -13.300 8.988 4.917 1.00 93.69 79 HIS A O 1
ATOM 544 N N . ASP A 1 80 ? -11.522 7.709 5.455 1.00 91.69 80 ASP A N 1
ATOM 545 C CA . ASP A 1 80 ? -10.973 8.580 6.501 1.00 91.69 80 ASP A CA 1
ATOM 546 C C . ASP A 1 80 ? -11.956 8.891 7.648 1.00 91.69 80 ASP A C 1
ATOM 548 O O . ASP A 1 80 ? -11.812 9.873 8.367 1.00 91.69 80 ASP A O 1
ATOM 552 N N . SER A 1 81 ? -12.982 8.050 7.807 1.00 94.25 81 SER A N 1
ATOM 553 C CA . SER A 1 81 ? -14.029 8.188 8.816 1.00 94.25 81 SER A CA 1
ATOM 554 C C . SER A 1 81 ? -14.632 6.831 9.164 1.00 94.25 81 SER A C 1
ATOM 556 O O . SER A 1 81 ? -14.737 5.949 8.305 1.00 94.25 81 SER A O 1
ATOM 558 N N . LEU A 1 82 ? -15.070 6.673 10.416 1.00 95.88 82 LEU A N 1
ATOM 559 C CA . LEU A 1 82 ? -15.843 5.513 10.872 1.00 95.88 82 LEU A CA 1
ATOM 560 C C . LEU A 1 82 ? -17.331 5.625 10.522 1.00 95.88 82 LEU A C 1
ATOM 562 O O . LEU A 1 82 ? -18.106 4.705 10.795 1.00 95.88 82 LEU A O 1
ATOM 566 N N . ALA A 1 83 ? -17.760 6.726 9.902 1.00 94.00 83 ALA A N 1
ATOM 567 C CA . ALA A 1 83 ? -19.118 6.850 9.400 1.00 94.00 83 ALA A CA 1
ATOM 568 C C . ALA A 1 83 ? -19.437 5.704 8.421 1.00 94.00 83 ALA A C 1
ATOM 570 O O . ALA A 1 83 ? -18.726 5.478 7.437 1.00 94.00 83 ALA A O 1
ATOM 571 N N . ALA A 1 84 ? -20.515 4.970 8.719 1.00 93.00 84 ALA A N 1
ATOM 572 C CA . ALA A 1 84 ? -20.959 3.789 7.975 1.00 93.00 84 ALA A CA 1
ATOM 573 C C . ALA A 1 84 ? -19.893 2.679 7.822 1.00 93.00 84 ALA A C 1
ATOM 575 O O . ALA A 1 84 ? -19.990 1.851 6.914 1.00 93.00 84 ALA A O 1
ATOM 576 N N . ALA A 1 85 ? -18.882 2.642 8.697 1.00 95.19 85 ALA A N 1
ATOM 577 C CA . ALA A 1 85 ? -17.858 1.612 8.648 1.00 95.19 85 ALA A CA 1
ATOM 578 C C . ALA A 1 85 ? -18.431 0.236 9.047 1.00 95.19 85 ALA A C 1
ATOM 580 O O . ALA A 1 85 ? -19.079 0.091 10.086 1.00 95.19 85 ALA A O 1
ATOM 581 N N . PRO A 1 86 ? -18.181 -0.824 8.265 1.00 93.88 86 PRO A N 1
ATOM 582 C CA . PRO A 1 86 ? -18.717 -2.145 8.552 1.00 93.88 86 PRO A CA 1
ATOM 583 C C . PRO A 1 86 ? -18.120 -2.721 9.843 1.00 93.88 86 PRO A C 1
ATOM 585 O O . PRO A 1 86 ? -16.947 -3.081 9.903 1.00 93.88 86 PRO A O 1
ATOM 588 N N . GLY A 1 87 ? -18.965 -2.898 10.858 1.00 91.31 87 GLY A N 1
ATOM 589 C CA . GLY A 1 87 ? -18.637 -3.571 12.118 1.00 91.31 87 GLY A CA 1
ATOM 590 C C . GLY A 1 87 ? -18.286 -2.635 13.275 1.00 91.31 87 GLY A C 1
ATOM 591 O O . GLY A 1 87 ? -18.668 -2.949 14.400 1.00 91.31 87 GLY A O 1
ATOM 592 N N . ILE A 1 88 ? -17.610 -1.514 13.010 1.00 95.12 88 ILE A N 1
ATOM 593 C CA . ILE A 1 88 ? -17.254 -0.495 14.011 1.00 95.12 88 ILE A CA 1
ATOM 594 C C . ILE A 1 88 ? -17.597 0.881 13.435 1.00 95.12 88 ILE A C 1
ATOM 596 O O . ILE A 1 88 ? -16.722 1.584 12.947 1.00 95.12 88 ILE A O 1
ATOM 600 N N . ASP A 1 89 ? -18.875 1.252 13.443 1.00 96.38 89 ASP A N 1
ATOM 601 C CA . ASP A 1 89 ? -19.326 2.597 13.081 1.00 96.38 89 ASP A CA 1
ATOM 602 C C . ASP A 1 89 ? -19.676 3.427 14.325 1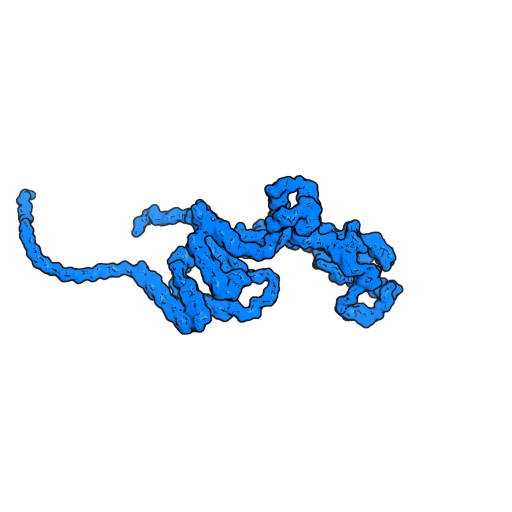.00 96.38 89 ASP A C 1
ATOM 604 O O . ASP A 1 89 ? -19.570 2.977 15.470 1.00 96.38 89 ASP A O 1
ATOM 608 N N . HIS A 1 90 ? -20.125 4.667 14.120 1.00 96.81 90 HIS A N 1
ATOM 609 C CA . HIS A 1 90 ? -20.532 5.536 15.228 1.00 96.81 90 HIS A CA 1
ATOM 610 C C . HIS A 1 90 ? -21.678 4.947 16.054 1.00 96.81 90 HIS A C 1
ATOM 612 O O . HIS A 1 90 ? -21.738 5.188 17.256 1.00 96.81 90 HIS A O 1
ATOM 618 N N . ALA A 1 91 ? -22.596 4.194 15.442 1.00 96.00 91 ALA A N 1
ATOM 619 C CA . ALA A 1 91 ? -23.691 3.556 16.166 1.00 96.00 91 ALA A CA 1
ATOM 620 C C . ALA A 1 91 ? -23.174 2.427 17.069 1.00 96.00 91 ALA A C 1
ATOM 622 O O . ALA A 1 91 ? -23.545 2.369 18.242 1.00 96.00 91 ALA A O 1
ATOM 623 N N . ALA A 1 92 ? -22.264 1.592 16.563 1.00 95.62 92 ALA A N 1
ATOM 624 C CA . ALA A 1 92 ? -21.610 0.538 17.327 1.00 95.62 92 ALA A CA 1
ATOM 625 C C . ALA A 1 92 ? -20.799 1.107 18.500 1.00 95.62 92 ALA A C 1
ATOM 627 O O . ALA A 1 92 ? -20.912 0.616 19.620 1.00 95.62 92 ALA A O 1
ATOM 628 N N . LEU A 1 93 ? -20.044 2.188 18.280 1.00 94.50 93 LEU A N 1
ATOM 629 C CA . LEU A 1 93 ? -19.291 2.851 19.348 1.00 94.50 93 LEU A CA 1
ATOM 630 C C . LEU A 1 93 ? -20.210 3.440 20.429 1.00 94.50 93 LEU A C 1
ATOM 632 O O . LEU A 1 93 ? -19.947 3.266 21.620 1.00 94.50 93 LEU A O 1
ATOM 636 N N . ARG A 1 94 ? -21.328 4.069 20.043 1.00 95.06 94 ARG A N 1
ATOM 637 C CA . ARG A 1 94 ? -22.337 4.548 21.007 1.00 95.06 94 ARG A CA 1
ATOM 638 C C . ARG A 1 94 ? -22.981 3.405 21.786 1.00 95.06 94 ARG A C 1
ATOM 640 O O . ARG A 1 94 ? -23.222 3.553 22.980 1.00 95.06 94 ARG A O 1
ATOM 647 N N . ALA A 1 95 ? -23.221 2.258 21.150 1.00 93.94 95 ALA A N 1
ATOM 648 C CA . ALA A 1 95 ? -23.742 1.070 21.826 1.00 93.94 95 ALA A CA 1
ATOM 649 C C . ALA A 1 95 ? -22.758 0.516 22.876 1.00 93.94 95 ALA A C 1
ATOM 651 O O . ALA A 1 95 ? -23.190 0.028 23.918 1.00 93.94 95 ALA A O 1
ATOM 652 N N . CYS A 1 96 ? -21.448 0.673 22.657 1.00 90.31 96 CYS A N 1
ATOM 653 C CA . CYS A 1 96 ? -20.411 0.396 23.659 1.00 90.31 96 CYS A CA 1
ATOM 654 C C . CYS A 1 96 ? -20.327 1.465 24.770 1.00 90.31 96 CYS A C 1
ATOM 656 O O . CYS A 1 96 ? -19.535 1.331 25.701 1.00 90.31 96 CYS A O 1
ATOM 658 N N . GLY A 1 97 ? -21.143 2.519 24.697 1.00 91.06 97 GLY A N 1
ATOM 659 C CA . GLY A 1 97 ? -21.232 3.575 25.699 1.00 91.06 97 GLY A CA 1
ATOM 660 C C . GLY A 1 97 ? -20.330 4.778 25.445 1.00 91.06 97 GLY A C 1
ATOM 661 O O . GLY A 1 97 ? -20.191 5.586 26.362 1.00 91.06 97 GLY A O 1
ATOM 662 N N . LEU A 1 98 ? -19.727 4.904 24.255 1.00 92.56 98 LEU A N 1
ATOM 663 C CA . LEU A 1 98 ? -18.951 6.092 23.910 1.00 92.56 98 LEU A CA 1
ATOM 664 C C . LEU A 1 98 ? -19.880 7.281 23.635 1.00 92.56 98 LEU A C 1
ATOM 666 O O . LEU A 1 98 ? -20.880 7.158 22.922 1.00 92.56 98 LEU A O 1
ATOM 670 N N . ASP A 1 99 ? -19.522 8.440 24.170 1.00 93.56 99 ASP A N 1
ATOM 671 C CA . ASP A 1 99 ? -20.202 9.702 23.921 1.00 93.56 99 ASP A CA 1
ATOM 672 C C . ASP A 1 99 ? -19.745 10.367 22.605 1.00 93.56 99 ASP A C 1
ATOM 674 O O . ASP A 1 99 ? -18.842 9.909 21.895 1.00 93.56 99 ASP A O 1
ATOM 678 N N . ALA A 1 100 ? -20.413 11.465 22.248 1.00 94.56 100 ALA A N 1
ATOM 679 C CA . ALA A 1 100 ? -20.120 12.198 21.021 1.00 94.56 100 ALA A CA 1
ATOM 680 C C . ALA A 1 100 ? -18.722 12.845 21.021 1.00 94.56 100 ALA A C 1
ATOM 682 O O . ALA A 1 100 ? -18.113 12.960 19.958 1.00 94.56 100 ALA A O 1
ATOM 683 N N . GLU A 1 101 ? -18.199 13.242 22.183 1.00 93.69 101 GLU A N 1
ATOM 684 C CA . GLU A 1 101 ? -16.893 13.895 22.306 1.00 93.69 101 GLU A CA 1
ATOM 685 C C . GLU A 1 101 ? -15.750 12.885 22.139 1.00 93.69 101 GLU A C 1
ATOM 687 O O . GLU A 1 101 ? -14.765 13.146 21.447 1.00 93.69 101 GLU A O 1
ATOM 692 N N . GLN A 1 102 ? -15.887 11.690 22.713 1.00 92.81 102 GLN A N 1
ATOM 693 C CA . GLN A 1 102 ? -14.982 10.562 22.509 1.00 92.81 102 GLN A CA 1
ATOM 694 C C . GLN A 1 102 ? -14.939 10.152 21.035 1.00 92.81 102 GLN A C 1
ATOM 696 O O . GLN A 1 102 ? -13.853 9.987 20.480 1.00 92.81 102 GLN A O 1
ATOM 701 N N . ILE A 1 103 ? -16.098 10.043 20.378 1.00 95.12 103 ILE A N 1
ATOM 702 C CA . ILE A 1 103 ? -16.165 9.718 18.945 1.00 95.12 103 ILE A CA 1
ATOM 703 C C . ILE A 1 103 ? -15.510 10.823 18.106 1.00 95.12 103 ILE A C 1
ATOM 705 O O . ILE A 1 103 ? -14.725 10.515 17.213 1.00 95.12 103 ILE A O 1
ATOM 709 N N . ALA A 1 104 ? -15.743 12.100 18.423 1.00 94.62 104 ALA A N 1
ATOM 710 C CA . ALA A 1 104 ? -15.082 13.209 17.736 1.00 94.62 104 ALA A CA 1
ATOM 711 C C . ALA A 1 104 ? -13.549 13.165 17.894 1.00 94.62 104 ALA A C 1
ATOM 713 O O . ALA A 1 104 ? -12.821 13.381 16.926 1.00 94.62 104 ALA A O 1
ATOM 714 N N . ARG A 1 105 ? -13.040 12.819 19.086 1.00 92.88 105 ARG A N 1
ATOM 715 C CA . ARG A 1 105 ? -11.596 12.636 19.335 1.00 92.88 105 ARG A CA 1
ATOM 716 C C . ARG A 1 105 ? -10.991 11.447 18.583 1.00 92.88 105 ARG A C 1
ATOM 718 O O . ARG A 1 105 ? -9.796 11.482 18.274 1.00 92.88 105 ARG A O 1
ATOM 725 N N . ILE A 1 106 ? -11.779 10.402 18.327 1.00 93.12 106 ILE A N 1
ATOM 726 C CA . ILE A 1 106 ? -11.393 9.260 17.486 1.00 93.12 106 ILE A CA 1
ATOM 727 C C . ILE A 1 106 ? -11.311 9.710 16.025 1.00 93.12 106 ILE A C 1
ATOM 729 O O . ILE A 1 106 ? -10.258 9.556 15.413 1.00 93.12 106 ILE A O 1
ATOM 733 N N . GLU A 1 107 ? -12.374 10.323 15.494 1.00 94.31 107 GLU A N 1
ATOM 734 C CA . GLU A 1 107 ? -12.433 10.828 14.112 1.00 94.31 107 GLU A CA 1
ATOM 735 C C . GLU A 1 107 ? -11.277 11.783 13.802 1.00 94.31 107 GLU A C 1
ATOM 737 O O . GLU A 1 107 ? -10.591 11.617 12.797 1.00 94.31 107 GLU A O 1
ATOM 742 N N . ALA A 1 108 ? -10.983 12.712 14.716 1.00 91.25 108 ALA A N 1
ATOM 743 C CA . ALA A 1 108 ? -9.910 13.692 14.558 1.00 91.25 108 ALA A CA 1
ATOM 744 C C . ALA A 1 108 ? -8.506 13.080 14.399 1.00 91.25 108 ALA A C 1
ATOM 746 O O . ALA A 1 108 ? -7.582 13.778 13.997 1.00 91.25 108 ALA A O 1
ATOM 747 N N . ALA A 1 109 ? -8.321 11.797 14.712 1.00 89.50 109 ALA A N 1
ATOM 748 C CA . ALA A 1 109 ? -7.030 11.127 14.596 1.00 89.50 109 ALA A CA 1
ATOM 749 C C . ALA A 1 109 ? -6.961 9.974 13.623 1.00 89.50 109 ALA A C 1
ATOM 751 O O . ALA A 1 109 ? -5.885 9.398 13.449 1.00 89.50 109 ALA A O 1
ATOM 752 N N . LEU A 1 110 ? -8.071 9.656 12.966 1.00 91.38 110 LEU A N 1
ATOM 753 C CA . LEU A 1 110 ? -8.017 8.763 11.824 1.00 91.38 110 LEU A CA 1
ATOM 754 C C . LEU A 1 110 ? -6.987 9.259 10.796 1.00 91.38 110 LEU A C 1
ATOM 756 O O . LEU A 1 110 ? -6.170 8.425 10.404 1.00 91.38 110 LEU A O 1
ATO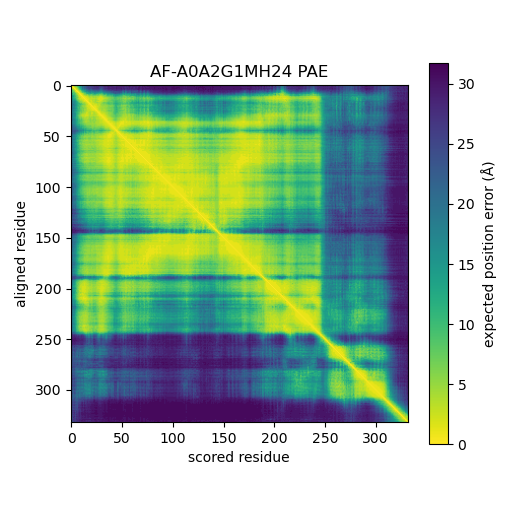M 760 N N . PRO A 1 111 ? -6.890 10.564 10.440 1.00 86.25 111 PRO A N 1
ATOM 761 C CA . PRO A 1 111 ? -5.935 11.051 9.437 1.00 86.25 111 PRO A CA 1
ATOM 762 C C . PRO A 1 111 ? -4.475 10.651 9.694 1.00 86.25 111 PRO A C 1
ATOM 764 O O . PRO A 1 111 ? -3.764 10.273 8.765 1.00 86.25 111 PRO A O 1
ATOM 767 N N . GLU A 1 112 ? -4.039 10.632 10.951 1.00 82.50 112 GLU A N 1
ATOM 768 C CA . GLU A 1 112 ? -2.646 10.345 11.327 1.00 82.50 112 GLU A CA 1
ATOM 769 C C . GLU A 1 112 ? -2.377 8.857 11.601 1.00 82.50 112 GLU A C 1
ATOM 771 O O . GLU A 1 112 ? -1.227 8.417 11.641 1.00 82.50 112 GLU A O 1
ATOM 776 N N . ALA A 1 113 ? -3.428 8.058 11.783 1.00 87.00 113 ALA A N 1
ATOM 777 C CA . ALA A 1 113 ? -3.309 6.650 12.125 1.00 87.00 113 ALA A CA 1
ATOM 778 C C . ALA A 1 113 ? -3.320 5.726 10.899 1.00 87.00 113 ALA A C 1
ATOM 780 O O . ALA A 1 113 ? -3.719 6.092 9.794 1.00 87.00 113 ALA A O 1
ATOM 781 N N . ARG A 1 114 ? -2.878 4.482 11.116 1.00 87.00 114 ARG A N 1
ATOM 782 C CA . ARG A 1 114 ? -2.911 3.398 10.115 1.00 87.00 114 ARG A CA 1
ATOM 783 C C . ARG A 1 114 ? -3.636 2.136 10.589 1.00 87.00 114 ARG A C 1
ATOM 785 O O . ARG A 1 114 ? -3.817 1.216 9.802 1.00 87.00 114 ARG A O 1
ATOM 792 N N . ASP A 1 115 ? -4.036 2.099 11.856 1.00 90.94 115 ASP A N 1
ATOM 793 C CA . ASP A 1 115 ? -4.815 1.023 12.468 1.00 90.94 115 ASP A CA 1
ATOM 794 C C . ASP A 1 115 ? -5.719 1.647 13.541 1.00 90.94 115 ASP A C 1
ATOM 796 O O . ASP A 1 115 ? -5.292 2.541 14.280 1.00 90.94 115 ASP A O 1
ATOM 800 N N . LEU A 1 116 ? -6.961 1.176 13.650 1.00 92.69 116 LEU A N 1
ATOM 801 C CA . LEU A 1 116 ? -7.906 1.610 14.673 1.00 92.69 116 LEU A CA 1
ATOM 802 C C . LEU A 1 116 ? -7.394 1.358 16.089 1.00 92.69 116 LEU A C 1
ATOM 804 O O . LEU A 1 116 ? -7.746 2.116 16.986 1.00 92.69 116 LEU A O 1
ATOM 808 N N . ARG A 1 117 ? -6.514 0.377 16.301 1.00 90.12 117 ARG A N 1
ATOM 809 C CA . ARG A 1 117 ? -5.836 0.143 17.586 1.00 90.12 117 ARG A CA 1
ATOM 810 C C . ARG A 1 117 ? -4.927 1.300 18.002 1.00 90.12 117 ARG A C 1
ATOM 812 O O . ARG A 1 117 ? -4.729 1.513 19.192 1.00 90.12 117 ARG A O 1
ATOM 819 N N . ALA A 1 118 ? -4.387 2.053 17.043 1.00 87.88 118 ALA A N 1
ATOM 820 C CA . ALA A 1 118 ? -3.590 3.247 17.323 1.00 87.88 118 ALA A CA 1
ATOM 821 C C . ALA A 1 118 ? -4.465 4.480 17.610 1.00 87.88 118 ALA A C 1
ATOM 823 O O . ALA A 1 118 ? -3.992 5.453 18.198 1.00 87.88 118 ALA A O 1
ATOM 824 N N . VAL A 1 119 ? -5.741 4.447 17.209 1.00 89.38 119 VAL A N 1
ATOM 825 C CA . VAL A 1 119 ? -6.702 5.527 17.466 1.00 89.38 119 VAL A CA 1
ATOM 826 C C . VAL A 1 119 ? -7.459 5.275 18.764 1.00 89.38 119 VAL A C 1
ATOM 828 O O . VAL A 1 119 ? -7.516 6.145 19.625 1.00 89.38 119 VAL A O 1
ATOM 831 N N . ILE A 1 120 ? -8.035 4.089 18.927 1.00 88.44 120 ILE A N 1
ATOM 832 C CA . ILE A 1 120 ? -8.888 3.734 20.058 1.00 88.44 120 ILE A CA 1
ATOM 833 C C . ILE A 1 120 ? -8.000 3.270 21.200 1.00 88.44 120 ILE A C 1
ATOM 835 O O . ILE A 1 120 ? -7.660 2.099 21.347 1.00 88.44 120 ILE A O 1
ATOM 839 N N . THR A 1 121 ? -7.607 4.249 21.999 1.00 87.06 121 THR A N 1
ATOM 840 C CA . THR A 1 121 ? -6.630 4.092 23.065 1.00 87.06 121 THR A CA 1
ATOM 841 C C . THR A 1 121 ? -7.162 4.666 24.372 1.00 87.06 121 THR A C 1
ATOM 843 O O . THR A 1 121 ? -8.064 5.516 24.362 1.00 87.06 121 THR A O 1
ATOM 846 N N . PRO A 1 122 ? -6.603 4.257 25.523 1.00 82.94 122 PRO A N 1
ATOM 847 C CA . PRO A 1 122 ? -7.129 4.701 26.807 1.00 82.94 122 PRO A CA 1
ATOM 848 C C . PRO A 1 122 ? -7.070 6.220 27.007 1.00 82.94 122 PRO A C 1
ATOM 850 O O . PRO A 1 122 ? -7.950 6.788 27.649 1.00 82.94 122 PRO A O 1
ATOM 853 N N . TRP A 1 123 ? -6.085 6.905 26.409 1.00 82.81 123 TRP A N 1
ATOM 854 C CA . TRP A 1 123 ? -6.003 8.366 26.489 1.00 82.81 123 TRP A CA 1
ATOM 855 C C . TRP A 1 123 ? -7.138 9.054 25.712 1.00 82.81 123 TRP A C 1
ATOM 857 O O . TRP A 1 123 ? -7.657 10.070 26.175 1.00 82.81 123 TRP A O 1
ATOM 867 N N . ARG A 1 124 ? -7.559 8.507 24.556 1.00 85.50 124 ARG A N 1
ATOM 868 C CA . ARG A 1 124 ? -8.667 9.075 23.766 1.00 85.50 124 ARG A CA 1
ATOM 869 C C . ARG A 1 124 ? -10.023 8.754 24.353 1.00 85.50 124 ARG A C 1
ATOM 871 O O . ARG A 1 124 ? -10.892 9.617 24.344 1.00 85.50 124 ARG A O 1
ATOM 878 N N . LEU A 1 125 ? -10.208 7.542 24.869 1.00 85.50 125 LEU A N 1
ATOM 879 C CA . LEU A 1 125 ? -11.457 7.191 25.545 1.00 85.50 125 LEU A CA 1
ATOM 880 C C . LEU A 1 125 ? -11.569 7.907 26.895 1.00 85.50 125 LEU A C 1
ATOM 882 O O . LEU A 1 125 ? -12.658 8.273 27.321 1.00 85.50 125 LEU A O 1
ATOM 886 N N . GLY A 1 126 ? -10.441 8.190 27.540 1.00 84.50 126 GLY A N 1
ATOM 887 C CA . GLY A 1 126 ? -10.395 8.781 28.866 1.00 84.50 126 GLY A CA 1
ATOM 888 C C . GLY A 1 126 ? -10.374 7.713 29.954 1.00 84.50 126 GLY A C 1
ATOM 889 O O . GLY A 1 126 ? -11.036 6.673 29.880 1.00 84.50 126 GLY A O 1
ATOM 890 N N . ARG A 1 127 ? -9.601 8.001 31.002 1.00 83.31 127 ARG A N 1
ATOM 891 C CA . ARG A 1 127 ? -9.346 7.084 32.114 1.00 83.31 127 ARG A CA 1
ATOM 892 C C . ARG A 1 127 ? -10.622 6.686 32.858 1.00 83.31 127 ARG A C 1
ATOM 894 O O . ARG A 1 127 ? -10.842 5.500 33.062 1.00 83.31 127 ARG A O 1
ATOM 901 N N . ALA A 1 128 ? -11.495 7.650 33.150 1.00 85.06 128 ALA A N 1
ATOM 902 C CA . ALA A 1 128 ? -12.763 7.397 33.835 1.00 85.06 128 ALA A CA 1
ATOM 903 C C . ALA A 1 128 ? -13.668 6.416 33.067 1.00 85.06 128 ALA A C 1
ATOM 905 O O . ALA A 1 128 ? -14.294 5.555 33.676 1.00 85.06 128 ALA A O 1
ATOM 906 N N . PHE A 1 129 ? -13.705 6.499 31.731 1.00 87.12 129 PHE A N 1
ATOM 907 C CA . PHE A 1 129 ? -14.452 5.544 30.910 1.00 87.12 129 PHE A CA 1
ATOM 908 C C . PHE A 1 129 ? -13.836 4.144 30.995 1.00 87.12 129 PHE A C 1
ATOM 910 O O . PHE A 1 129 ? -14.546 3.165 31.207 1.00 87.12 129 PHE A O 1
ATOM 917 N N . CYS A 1 130 ? -12.512 4.049 30.869 1.00 85.62 130 CYS A N 1
ATOM 918 C CA . CYS A 1 130 ? -11.803 2.774 30.926 1.00 85.62 130 CYS A CA 1
ATOM 919 C C . CYS A 1 130 ? -11.965 2.077 32.288 1.00 85.62 130 CYS A C 1
ATOM 921 O O . CYS A 1 130 ? -12.221 0.876 32.334 1.00 85.62 130 CYS A O 1
ATOM 923 N N . GLU A 1 131 ? -11.886 2.825 33.387 1.00 85.81 131 GLU A N 1
ATOM 924 C CA . GLU A 1 131 ? -12.090 2.303 34.742 1.00 85.81 131 GLU A CA 1
ATOM 925 C C . GLU A 1 131 ? -13.561 1.909 34.965 1.00 85.81 131 GLU A C 1
ATOM 927 O O . GLU A 1 131 ? -13.851 0.772 35.331 1.00 85.81 131 GLU A O 1
ATOM 932 N N . ALA A 1 132 ? -14.511 2.808 34.679 1.00 84.38 132 ALA A N 1
ATOM 933 C CA . ALA A 1 132 ? -15.921 2.594 35.009 1.00 84.38 132 ALA A CA 1
ATOM 934 C C . ALA A 1 132 ? -16.639 1.589 34.093 1.00 84.38 132 ALA A C 1
ATOM 936 O O . ALA A 1 132 ? -17.554 0.898 34.540 1.00 84.38 132 ALA A O 1
ATOM 937 N N . ARG A 1 133 ? -16.280 1.524 32.804 1.00 83.62 133 ARG A N 1
ATOM 938 C CA . ARG A 1 133 ? -16.967 0.671 31.816 1.00 83.62 133 ARG A CA 1
ATOM 939 C C . ARG A 1 133 ? -16.213 -0.600 31.473 1.00 83.62 133 ARG A C 1
ATOM 941 O O . ARG A 1 133 ? -16.856 -1.616 31.235 1.00 83.62 133 ARG A O 1
ATOM 948 N N . LEU A 1 134 ? -14.885 -0.543 31.419 1.00 83.06 134 LEU A N 1
ATOM 949 C CA . LEU A 1 134 ? -14.057 -1.685 31.020 1.00 83.06 134 LEU A CA 1
ATOM 950 C C . LEU A 1 134 ? -13.392 -2.380 32.214 1.00 83.06 134 LEU A C 1
ATOM 952 O O . LEU A 1 134 ? -12.757 -3.416 32.019 1.00 83.06 134 LEU A O 1
ATOM 956 N N . GLY A 1 135 ? -13.544 -1.833 33.428 1.00 82.81 135 GLY A N 1
ATOM 957 C CA . GLY A 1 135 ? -12.976 -2.397 34.653 1.00 82.81 135 GLY A CA 1
ATOM 958 C C . GLY A 1 135 ? -11.449 -2.406 34.661 1.00 82.81 135 GLY A C 1
ATOM 959 O O . GLY A 1 135 ? -10.856 -3.260 35.313 1.00 82.81 135 GLY A O 1
ATOM 960 N N . LEU A 1 136 ? -10.818 -1.513 33.891 1.00 84.44 136 LEU A N 1
ATOM 9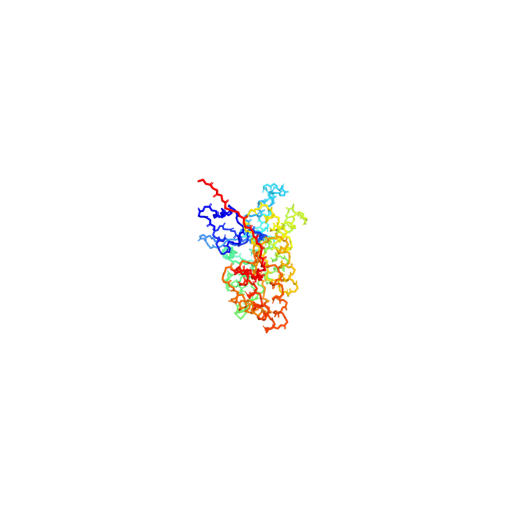61 C CA . LEU A 1 136 ? -9.365 -1.460 33.747 1.00 84.44 136 LEU A CA 1
ATOM 962 C C . LEU A 1 136 ? -8.736 -0.803 34.972 1.00 84.44 136 LEU A C 1
ATOM 964 O O . LEU A 1 136 ? -9.180 0.267 35.389 1.00 84.44 136 LEU A O 1
ATOM 968 N N . THR A 1 137 ? -7.698 -1.421 35.531 1.00 81.44 137 THR A N 1
ATOM 969 C CA . THR A 1 137 ? -6.959 -0.838 36.656 1.00 81.44 137 THR A CA 1
ATOM 970 C C . THR A 1 137 ? -5.965 0.232 36.184 1.00 81.44 137 THR A C 1
ATOM 972 O O . THR A 1 137 ? -5.624 0.305 34.998 1.00 81.44 137 THR A O 1
ATOM 975 N N . PRO A 1 138 ? -5.447 1.080 37.091 1.00 77.00 138 PRO A N 1
ATOM 976 C CA . PRO A 1 138 ? -4.359 1.998 36.765 1.00 77.00 138 PRO A CA 1
ATOM 977 C C . PRO A 1 138 ? -3.126 1.284 36.189 1.00 77.00 138 PRO A C 1
ATOM 979 O O . PRO A 1 138 ? -2.476 1.832 35.300 1.00 77.00 138 PRO A O 1
ATOM 982 N N . GLU A 1 139 ? -2.826 0.065 36.653 1.00 75.56 139 GLU A N 1
ATOM 983 C CA . GLU A 1 139 ? -1.747 -0.763 36.104 1.00 75.56 139 GLU A CA 1
ATOM 984 C C . GLU A 1 139 ? -2.045 -1.242 34.676 1.00 75.56 139 GLU A C 1
ATOM 986 O O . GLU A 1 139 ? -1.159 -1.184 33.822 1.00 75.56 139 GLU A O 1
ATOM 991 N N . ASP A 1 140 ? -3.288 -1.642 34.382 1.00 72.50 140 ASP A N 1
ATOM 992 C CA . ASP A 1 140 ? -3.711 -2.042 33.033 1.00 72.50 140 ASP A CA 1
ATOM 993 C C . ASP A 1 140 ? -3.519 -0.894 32.027 1.00 72.50 140 ASP A C 1
ATOM 995 O O . ASP A 1 140 ? -3.045 -1.087 30.906 1.00 72.50 140 ASP A O 1
ATOM 999 N N . LEU A 1 141 ? -3.826 0.336 32.446 1.00 70.62 141 LEU A N 1
ATOM 1000 C CA . LEU A 1 141 ? -3.706 1.542 31.623 1.00 70.62 141 LEU A CA 1
ATOM 1001 C C . LEU A 1 141 ? -2.256 1.937 31.299 1.00 70.62 141 LEU A C 1
ATOM 1003 O O . LEU A 1 141 ? -2.040 2.696 30.353 1.00 70.62 141 LEU A O 1
ATOM 1007 N N . ALA A 1 142 ? -1.275 1.438 32.056 1.00 67.19 142 ALA A N 1
ATOM 1008 C CA . ALA A 1 142 ? 0.151 1.667 31.814 1.00 67.19 142 ALA A CA 1
ATOM 1009 C C . ALA A 1 142 ? 0.766 0.655 30.822 1.00 67.19 142 ALA A C 1
ATOM 1011 O O . ALA A 1 142 ? 1.867 0.872 30.307 1.00 67.19 142 ALA A O 1
ATOM 1012 N N . GLY A 1 143 ? 0.066 -0.450 30.542 1.00 58.31 143 GLY A N 1
ATOM 1013 C CA . GLY A 1 143 ? 0.507 -1.492 29.619 1.00 58.31 143 GLY A CA 1
ATOM 1014 C C . GLY A 1 143 ? 0.420 -1.067 28.150 1.00 58.31 143 GLY A C 1
ATOM 1015 O O . GLY A 1 143 ? -0.591 -0.538 27.687 1.00 58.31 143 GLY A O 1
ATOM 1016 N N . HIS A 1 144 ? 1.470 -1.347 27.375 1.00 51.81 144 HIS A N 1
ATOM 1017 C CA . HIS A 1 144 ? 1.436 -1.186 25.919 1.00 51.81 144 HIS A CA 1
ATOM 1018 C C . HIS A 1 144 ? 0.648 -2.355 25.303 1.00 51.81 144 HIS A C 1
ATOM 1020 O O . HIS A 1 144 ? 0.938 -3.512 25.594 1.00 51.81 144 HIS A O 1
ATOM 1026 N N . GLY A 1 145 ? -0.328 -2.072 24.433 1.00 55.91 145 GLY A N 1
ATOM 1027 C CA . GLY A 1 145 ? -0.993 -3.107 23.626 1.00 55.91 145 GLY A CA 1
ATOM 1028 C C . GLY A 1 145 ? -2.230 -3.768 24.244 1.00 55.91 145 GLY A C 1
ATOM 1029 O O . GLY A 1 145 ? -2.567 -4.890 23.873 1.00 55.91 145 GLY A O 1
ATOM 1030 N N . MET A 1 146 ? -2.943 -3.096 25.151 1.00 64.69 146 MET A N 1
ATOM 1031 C CA . MET A 1 146 ? -4.263 -3.569 25.570 1.00 64.69 146 MET A CA 1
ATOM 1032 C C . MET A 1 146 ? -5.208 -3.592 24.368 1.00 64.69 146 MET A C 1
ATOM 1034 O O . MET A 1 146 ? -5.544 -2.530 23.851 1.00 64.69 146 MET A O 1
ATOM 1038 N N . GLY A 1 147 ? -5.633 -4.780 23.931 1.00 77.69 147 GLY A N 1
ATOM 1039 C CA . GLY A 1 147 ? -6.664 -4.978 22.907 1.00 77.69 147 GLY A CA 1
ATOM 1040 C C . GLY A 1 147 ? -8.002 -4.360 23.321 1.00 77.69 147 GLY A C 1
ATOM 1041 O O . GLY A 1 147 ? -8.914 -5.040 23.786 1.00 77.69 147 GLY A O 1
ATOM 1042 N N . LEU A 1 148 ? -8.084 -3.032 23.253 1.00 86.94 148 LEU A N 1
ATOM 1043 C CA . LEU A 1 148 ? -9.186 -2.234 23.776 1.00 86.94 148 LEU A CA 1
ATOM 1044 C C . LEU A 1 148 ? -10.436 -2.436 22.927 1.00 86.94 148 LEU A C 1
ATOM 1046 O O . LEU A 1 148 ? -11.540 -2.505 23.453 1.00 86.94 148 LEU A O 1
ATOM 1050 N N . LEU A 1 149 ? -10.240 -2.598 21.620 1.00 90.00 149 LEU A N 1
ATOM 1051 C CA . LEU A 1 149 ? -11.288 -2.958 20.676 1.00 90.00 149 LEU A CA 1
ATOM 1052 C C . LEU A 1 149 ? -11.896 -4.320 21.015 1.00 90.00 149 LEU A C 1
ATOM 1054 O O . LEU A 1 149 ? -13.116 -4.458 21.059 1.00 90.00 149 LEU A O 1
ATOM 1058 N N . GLU A 1 150 ? -11.057 -5.298 21.333 1.00 89.81 150 GLU A N 1
ATOM 1059 C CA . GLU A 1 150 ? -11.483 -6.631 21.736 1.00 89.81 150 GLU A CA 1
ATOM 1060 C C . GLU A 1 150 ? -12.254 -6.586 23.067 1.00 89.81 150 GLU A C 1
ATOM 1062 O O . GLU A 1 150 ? -13.312 -7.202 23.192 1.00 89.81 150 GLU A O 1
ATOM 1067 N N . ARG A 1 151 ? -11.801 -5.773 24.032 1.00 87.62 151 ARG A N 1
ATOM 1068 C CA . ARG A 1 151 ? -12.512 -5.535 25.306 1.00 87.62 151 ARG A CA 1
ATOM 1069 C C . ARG A 1 151 ? -13.839 -4.793 25.141 1.00 87.62 151 ARG A C 1
ATOM 1071 O O . ARG A 1 151 ? -14.751 -5.011 25.931 1.00 87.62 151 ARG A O 1
ATOM 1078 N N . LEU A 1 152 ? -13.970 -3.956 24.112 1.00 89.00 152 LEU A N 1
ATOM 1079 C CA . LEU A 1 152 ? -15.237 -3.328 23.718 1.00 89.00 152 LEU A CA 1
ATOM 1080 C C . LEU A 1 152 ? -16.193 -4.312 23.017 1.00 89.00 152 LEU A C 1
ATOM 1082 O O . LEU A 1 152 ? -17.325 -3.943 22.707 1.00 89.00 152 LEU A O 1
ATOM 1086 N N . GLY A 1 153 ? -15.762 -5.558 22.788 1.00 90.19 153 GLY A N 1
ATOM 1087 C CA . GLY A 1 153 ? -16.561 -6.615 22.171 1.00 90.19 153 GLY A CA 1
ATOM 1088 C C . GLY A 1 153 ? -16.398 -6.716 20.653 1.00 90.19 153 GLY A C 1
ATOM 1089 O O . GLY A 1 153 ? -17.197 -7.386 19.996 1.00 90.19 153 GLY A O 1
ATOM 1090 N N . PHE A 1 154 ? -15.389 -6.063 20.070 1.00 94.12 154 PHE A N 1
ATOM 1091 C CA . PHE A 1 154 ? -15.105 -6.171 18.642 1.00 94.12 154 PHE A CA 1
ATOM 1092 C C . PHE A 1 154 ? -14.139 -7.317 18.360 1.00 94.12 154 PHE A C 1
ATOM 1094 O O . PHE A 1 154 ? -12.987 -7.308 18.783 1.00 94.12 154 PHE A O 1
ATOM 1101 N N . ASP A 1 155 ? -14.601 -8.303 17.595 1.00 94.56 155 ASP A N 1
ATOM 1102 C CA . ASP A 1 155 ? -13.734 -9.363 17.095 1.00 94.56 155 ASP A CA 1
ATOM 1103 C C . ASP A 1 155 ? -12.718 -8.840 16.057 1.00 94.56 155 ASP A C 1
ATOM 1105 O O . ASP A 1 155 ? -12.908 -7.799 15.416 1.00 94.56 155 ASP A O 1
ATOM 1109 N N . ALA A 1 156 ? -11.641 -9.599 15.847 1.00 93.62 156 ALA A N 1
ATOM 1110 C CA . ALA A 1 156 ? -10.586 -9.242 14.899 1.00 93.62 156 ALA A CA 1
ATOM 1111 C C . ALA A 1 156 ? -11.107 -9.028 13.465 1.00 93.62 156 ALA A C 1
ATOM 1113 O O . ALA A 1 156 ? -10.583 -8.186 12.737 1.00 93.62 156 ALA A O 1
ATOM 1114 N N . ALA A 1 157 ? -12.159 -9.744 13.053 1.00 95.19 157 ALA A N 1
ATOM 1115 C CA . ALA A 1 157 ? -12.724 -9.613 11.715 1.00 95.19 157 ALA A CA 1
ATOM 1116 C C . ALA A 1 157 ? -13.500 -8.296 11.540 1.00 95.19 157 ALA A C 1
ATOM 1118 O O . ALA A 1 157 ? -13.478 -7.719 10.452 1.00 95.19 157 ALA A O 1
ATOM 1119 N N . ARG A 1 158 ? -14.185 -7.806 12.581 1.00 95.31 158 ARG A N 1
ATOM 1120 C CA . ARG A 1 158 ? -14.839 -6.488 12.620 1.00 95.31 158 ARG A CA 1
ATOM 1121 C C . ARG A 1 158 ? -13.809 -5.373 12.574 1.00 95.31 158 ARG A C 1
ATOM 1123 O O . ARG A 1 158 ? -13.968 -4.466 11.762 1.00 95.31 158 ARG A O 1
ATOM 1130 N N . ILE A 1 159 ? -12.756 -5.478 13.386 1.00 95.31 159 ILE A N 1
ATOM 1131 C CA . ILE A 1 159 ? -11.653 -4.506 13.410 1.00 95.31 159 ILE A CA 1
ATOM 1132 C C . ILE A 1 159 ? -11.046 -4.381 12.017 1.00 95.31 159 ILE A C 1
ATOM 1134 O O . ILE A 1 159 ? -10.921 -3.285 11.483 1.00 95.31 159 ILE A O 1
ATOM 1138 N N . GLU A 1 160 ? -10.753 -5.513 11.390 1.00 95.00 160 GLU A N 1
ATOM 1139 C CA . GLU A 1 160 ? -10.136 -5.545 10.075 1.00 95.00 160 GLU A CA 1
ATOM 1140 C C . GLU A 1 160 ? -11.060 -4.989 8.971 1.00 95.00 160 GLU A C 1
ATOM 1142 O O . GLU A 1 160 ? -10.619 -4.244 8.096 1.00 95.00 160 GLU A O 1
ATOM 1147 N N . ARG A 1 161 ? -12.371 -5.274 9.017 1.00 95.06 161 ARG A N 1
ATOM 1148 C CA . ARG A 1 161 ? -13.336 -4.663 8.082 1.00 95.06 161 ARG A CA 1
ATOM 1149 C C . ARG A 1 161 ? -13.415 -3.144 8.243 1.00 95.06 161 ARG A C 1
ATOM 1151 O O . ARG A 1 161 ? -13.443 -2.440 7.234 1.00 95.06 161 ARG A O 1
ATOM 1158 N N . ALA A 1 162 ? -13.424 -2.652 9.478 1.00 96.69 162 ALA A N 1
ATOM 1159 C CA . ALA A 1 162 ? -13.439 -1.223 9.759 1.00 96.69 162 ALA A CA 1
ATOM 1160 C C . ALA A 1 162 ? -12.115 -0.552 9.346 1.00 96.69 162 ALA A C 1
ATOM 1162 O O . ALA A 1 162 ? -12.149 0.481 8.682 1.00 96.69 162 ALA A O 1
ATOM 1163 N N . ASN A 1 163 ? -10.963 -1.178 9.618 1.00 95.62 163 ASN A N 1
ATOM 1164 C CA . ASN A 1 163 ? -9.648 -0.715 9.159 1.00 95.62 163 ASN A CA 1
ATOM 1165 C C . ASN A 1 163 ? -9.626 -0.522 7.638 1.00 95.62 163 ASN A C 1
ATOM 1167 O O . ASN A 1 163 ? -9.245 0.543 7.157 1.00 95.62 163 ASN A O 1
ATOM 1171 N N . ARG A 1 164 ? -10.097 -1.512 6.870 1.00 95.00 164 ARG A N 1
ATOM 1172 C CA . ARG A 1 164 ? -10.137 -1.421 5.402 1.00 95.00 164 ARG A CA 1
ATOM 1173 C C . ARG A 1 164 ? -11.090 -0.352 4.879 1.00 95.00 164 ARG A C 1
ATOM 1175 O O . ARG A 1 164 ? -10.835 0.225 3.826 1.00 95.00 164 ARG A O 1
ATOM 1182 N N . HIS A 1 165 ? -12.175 -0.073 5.598 1.00 95.38 165 HIS A N 1
ATOM 1183 C CA . HIS A 1 165 ? -13.090 1.016 5.250 1.00 95.38 165 HIS A CA 1
ATOM 1184 C C . HIS A 1 165 ? -12.464 2.388 5.493 1.00 95.38 165 HIS A C 1
ATOM 1186 O O . HIS A 1 165 ? -12.526 3.248 4.616 1.00 95.38 165 HIS A O 1
ATOM 1192 N N . VAL A 1 166 ? -11.846 2.580 6.660 1.00 95.56 166 VAL A N 1
ATOM 1193 C CA . VAL A 1 166 ? -11.272 3.863 7.087 1.00 95.56 166 VAL A CA 1
ATOM 1194 C C . VAL A 1 166 ? -9.975 4.164 6.340 1.00 95.56 166 VAL A C 1
ATOM 1196 O O . VAL A 1 166 ? -9.855 5.221 5.724 1.00 95.56 166 VAL A O 1
ATOM 1199 N N . PHE A 1 167 ? -9.017 3.236 6.373 1.00 93.94 167 PHE A N 1
ATOM 1200 C CA . PHE A 1 167 ? -7.648 3.434 5.880 1.00 93.94 167 PHE A CA 1
ATOM 1201 C C . PHE A 1 167 ? -7.436 2.958 4.438 1.00 93.94 167 PHE A C 1
ATOM 1203 O O . PHE A 1 167 ? -6.370 3.192 3.861 1.00 93.94 167 PHE A O 1
ATOM 1210 N N . GLY A 1 168 ? -8.447 2.307 3.856 1.00 94.31 168 GLY A N 1
ATOM 1211 C CA . GLY A 1 168 ? -8.406 1.777 2.500 1.00 94.31 168 GLY A CA 1
ATOM 1212 C C . GLY A 1 168 ? -7.631 0.467 2.388 1.00 94.31 168 GLY A C 1
ATOM 1213 O O . GLY A 1 168 ? -6.946 0.023 3.308 1.00 94.31 168 GLY A O 1
ATOM 1214 N N . HIS A 1 169 ? -7.729 -0.161 1.219 1.00 93.69 169 HIS A N 1
ATOM 1215 C CA . HIS A 1 169 ? -7.050 -1.427 0.934 1.00 93.69 169 HIS A CA 1
ATOM 1216 C C . HIS A 1 169 ? -5.623 -1.228 0.412 1.00 93.69 169 HIS A C 1
ATOM 1218 O O . HIS A 1 169 ? -4.841 -2.173 0.398 1.00 93.69 169 HIS A O 1
ATOM 1224 N N . GLY A 1 170 ? -5.283 -0.033 -0.093 1.00 91.88 170 GLY A N 1
ATOM 1225 C CA . GLY A 1 170 ? -3.999 0.227 -0.759 1.00 91.88 170 GLY A CA 1
ATOM 1226 C C . GLY A 1 170 ? -3.796 -0.515 -2.092 1.00 91.88 170 GLY A C 1
ATOM 1227 O O . GLY A 1 170 ? -2.781 -0.319 -2.750 1.00 91.88 170 GLY A O 1
ATOM 1228 N N . THR A 1 171 ? -4.766 -1.330 -2.514 1.00 93.19 171 THR A N 1
ATOM 1229 C CA . THR A 1 171 ? -4.767 -2.116 -3.752 1.00 93.19 171 THR A CA 1
ATOM 1230 C C . THR A 1 171 ? -6.156 -2.106 -4.387 1.00 93.19 171 THR A C 1
ATOM 1232 O O . THR A 1 171 ? -7.164 -1.960 -3.695 1.00 93.19 171 THR A O 1
ATOM 1235 N N . VAL A 1 172 ? -6.227 -2.293 -5.706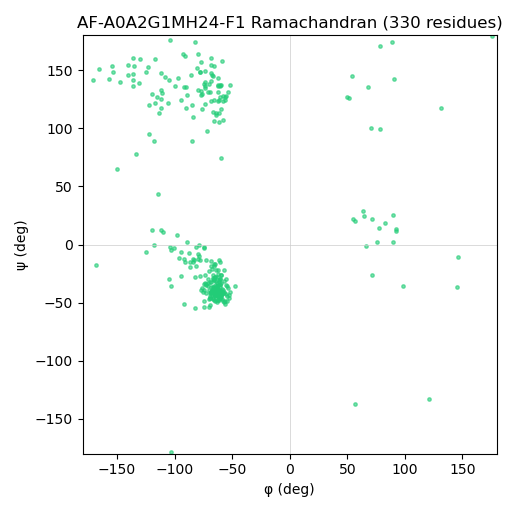 1.00 94.69 172 VAL A N 1
ATOM 1236 C CA . VAL A 1 172 ? -7.494 -2.475 -6.440 1.00 94.69 172 VAL A CA 1
ATOM 1237 C C . VAL A 1 172 ? -8.055 -3.895 -6.315 1.00 94.69 172 VAL A C 1
ATOM 1239 O O . VAL A 1 172 ? -9.179 -4.160 -6.741 1.00 94.69 172 VAL A O 1
ATOM 1242 N N . ARG A 1 173 ? -7.286 -4.837 -5.756 1.00 93.12 173 ARG A N 1
ATOM 1243 C CA . ARG A 1 173 ? -7.734 -6.221 -5.563 1.00 93.12 173 ARG A CA 1
ATOM 1244 C C . ARG A 1 173 ? -8.935 -6.249 -4.614 1.00 93.12 173 ARG A C 1
ATOM 1246 O O . ARG A 1 173 ? -8.926 -5.623 -3.556 1.00 93.12 173 ARG A O 1
ATOM 1253 N N . GLY A 1 174 ? -9.984 -6.962 -5.024 1.00 91.12 174 GLY A N 1
ATOM 1254 C CA . GLY A 1 174 ? -11.250 -7.029 -4.289 1.00 91.12 174 GLY A CA 1
ATOM 1255 C C . GLY A 1 174 ? -12.133 -5.783 -4.418 1.00 91.12 174 GLY A C 1
ATOM 1256 O O . GLY A 1 174 ? -13.199 -5.749 -3.810 1.00 91.12 174 GLY A O 1
ATOM 1257 N N . ALA A 1 175 ? -11.730 -4.778 -5.205 1.00 94.19 175 ALA A N 1
ATOM 1258 C CA . ALA A 1 175 ? -12.574 -3.622 -5.467 1.00 94.19 175 ALA A CA 1
ATOM 1259 C C . ALA A 1 175 ? -13.812 -4.017 -6.302 1.00 94.19 175 ALA A C 1
ATOM 1261 O O . ALA A 1 175 ? -13.730 -4.887 -7.179 1.00 94.19 175 ALA A O 1
ATOM 1262 N N . PRO A 1 176 ? -14.969 -3.374 -6.074 1.00 88.69 176 PRO A N 1
ATOM 1263 C CA . PRO A 1 176 ? -16.212 -3.726 -6.750 1.00 88.69 176 PRO A CA 1
ATOM 1264 C C . PRO A 1 176 ? -16.115 -3.519 -8.268 1.00 88.69 176 PRO A C 1
ATOM 1266 O O . PRO A 1 176 ? -15.861 -2.418 -8.756 1.00 88.69 176 PRO A O 1
ATOM 1269 N N . GLY A 1 177 ? -16.376 -4.585 -9.029 1.00 88.88 177 GLY A N 1
ATOM 1270 C CA . GLY A 1 177 ? -16.359 -4.548 -10.495 1.00 88.88 177 GLY A CA 1
ATOM 1271 C C . GLY A 1 177 ? -14.964 -4.574 -11.129 1.00 88.88 177 GLY A C 1
ATOM 1272 O O . GLY A 1 177 ? -14.858 -4.295 -12.321 1.00 88.88 177 GLY A O 1
ATOM 1273 N N . ILE A 1 178 ? -13.921 -4.916 -10.364 1.00 94.31 178 ILE A N 1
ATOM 1274 C CA . ILE A 1 178 ? -12.572 -5.182 -10.874 1.00 94.31 178 ILE A CA 1
ATOM 1275 C C . ILE A 1 178 ? -12.309 -6.687 -10.839 1.00 94.31 178 ILE A C 1
ATOM 1277 O O . ILE A 1 178 ? -12.369 -7.328 -9.790 1.00 94.31 178 ILE A O 1
ATOM 1281 N N . THR A 1 179 ? -12.005 -7.264 -11.998 1.00 94.38 179 THR A N 1
ATOM 1282 C CA . THR A 1 179 ? -11.592 -8.671 -12.091 1.00 94.38 179 THR A CA 1
ATOM 1283 C C . THR A 1 179 ? -10.137 -8.852 -11.641 1.00 94.38 179 THR A C 1
ATOM 1285 O O . THR A 1 179 ? -9.343 -7.914 -11.746 1.00 94.38 179 THR A O 1
ATOM 1288 N N . PRO A 1 180 ? -9.723 -10.060 -11.211 1.00 92.69 180 PRO A N 1
ATOM 1289 C CA . PRO A 1 180 ? -8.320 -10.333 -10.887 1.00 92.69 180 PRO A CA 1
ATOM 1290 C C . PRO A 1 180 ? -7.347 -10.010 -12.032 1.00 92.69 180 PRO A C 1
ATOM 1292 O O . PRO A 1 180 ? -6.253 -9.512 -11.783 1.00 92.69 180 PRO A O 1
ATOM 1295 N N . ALA A 1 181 ? -7.759 -10.235 -13.285 1.00 91.19 181 ALA A N 1
ATOM 1296 C CA . ALA A 1 181 ? -6.954 -9.914 -14.462 1.00 91.19 181 ALA A CA 1
ATOM 1297 C C . ALA A 1 181 ? -6.784 -8.398 -14.660 1.00 91.19 181 ALA A C 1
ATOM 1299 O O . ALA A 1 181 ? -5.686 -7.934 -14.948 1.00 91.19 181 ALA A O 1
ATOM 1300 N N . GLN A 1 182 ? -7.847 -7.614 -14.452 1.00 92.94 182 GLN A N 1
ATOM 1301 C CA . GLN A 1 182 ? -7.766 -6.148 -14.483 1.00 92.94 182 GLN A CA 1
ATOM 1302 C C . GLN A 1 182 ? -6.927 -5.599 -13.325 1.00 92.94 182 GLN A C 1
ATOM 1304 O O . GLN A 1 182 ? -6.181 -4.640 -13.516 1.00 92.94 182 GLN A O 1
ATOM 1309 N N . ALA A 1 183 ? -7.022 -6.220 -12.144 1.00 92.25 183 ALA A N 1
ATOM 1310 C CA . ALA A 1 183 ? -6.257 -5.834 -10.964 1.00 92.25 183 ALA A CA 1
ATOM 1311 C C . ALA A 1 183 ? -4.744 -6.031 -11.144 1.00 92.25 183 ALA A C 1
ATOM 1313 O O . ALA A 1 183 ? -3.975 -5.205 -10.662 1.00 92.25 183 ALA A O 1
ATOM 1314 N N . ALA A 1 184 ? -4.321 -7.073 -11.870 1.00 88.88 184 ALA A N 1
ATOM 1315 C CA . ALA A 1 184 ? -2.907 -7.383 -12.096 1.00 88.88 184 ALA A CA 1
ATOM 1316 C C . ALA A 1 184 ? -2.132 -6.251 -12.800 1.00 88.88 184 ALA A C 1
ATOM 1318 O O . ALA A 1 184 ? -0.930 -6.105 -12.603 1.00 88.88 184 ALA A O 1
ATOM 1319 N N . ALA A 1 185 ? -2.812 -5.406 -13.583 1.00 87.69 185 ALA A N 1
ATOM 1320 C CA . ALA A 1 185 ? -2.188 -4.247 -14.224 1.00 87.69 185 ALA A CA 1
ATOM 1321 C C . ALA A 1 185 ? -1.753 -3.148 -13.232 1.00 87.69 185 ALA A C 1
ATOM 1323 O O . ALA A 1 185 ? -1.014 -2.245 -13.615 1.00 87.69 185 ALA A O 1
ATOM 1324 N N . PHE A 1 186 ? -2.221 -3.208 -11.983 1.00 89.25 186 PHE A N 1
ATOM 1325 C CA . PHE A 1 186 ? -1.946 -2.219 -10.940 1.00 89.25 186 PHE A CA 1
ATOM 1326 C C . PHE A 1 186 ? -1.066 -2.766 -9.810 1.00 89.25 186 PHE A C 1
ATOM 1328 O O . PHE A 1 186 ? -0.972 -2.137 -8.757 1.00 89.25 186 PHE A O 1
ATOM 1335 N N . ASP A 1 187 ? -0.446 -3.934 -9.981 1.00 82.81 187 ASP A N 1
ATOM 1336 C CA . ASP A 1 187 ? 0.468 -4.461 -8.972 1.00 82.81 187 ASP A CA 1
ATOM 1337 C C . ASP A 1 187 ? 1.707 -3.555 -8.851 1.00 82.81 187 ASP A C 1
ATOM 1339 O O . ASP A 1 187 ? 2.399 -3.272 -9.830 1.00 82.81 187 ASP A O 1
ATOM 1343 N N . THR A 1 188 ? 1.977 -3.085 -7.631 1.00 71.94 188 THR A N 1
ATOM 1344 C CA . THR A 1 188 ? 3.069 -2.143 -7.322 1.00 71.94 188 THR A CA 1
ATOM 1345 C C . THR A 1 188 ? 4.303 -2.828 -6.732 1.00 71.94 188 THR A C 1
ATOM 1347 O O . THR A 1 188 ? 5.312 -2.176 -6.467 1.00 71.94 188 THR A O 1
ATOM 1350 N N . GLU A 1 189 ? 4.246 -4.144 -6.507 1.00 62.31 189 GLU A N 1
ATOM 1351 C CA . GLU A 1 189 ? 5.366 -4.920 -5.979 1.00 62.31 189 GLU A CA 1
ATOM 1352 C C . GLU A 1 189 ? 6.455 -5.070 -7.035 1.00 62.31 189 GLU A C 1
ATOM 1354 O O . GLU A 1 189 ? 6.388 -5.930 -7.910 1.00 62.31 189 GLU A O 1
ATOM 1359 N N . GLY A 1 190 ? 7.471 -4.213 -6.941 1.00 59.94 190 GLY A N 1
ATOM 1360 C CA . GLY A 1 190 ? 8.801 -4.441 -7.497 1.00 59.94 190 GLY A CA 1
ATOM 1361 C C . GLY A 1 190 ? 8.926 -4.386 -9.013 1.00 59.94 190 GLY A C 1
ATOM 1362 O O . GLY A 1 190 ? 9.998 -4.003 -9.453 1.00 59.94 190 GLY A O 1
ATOM 1363 N N . GLY A 1 191 ? 7.873 -4.669 -9.792 1.00 62.78 191 GLY A N 1
ATOM 1364 C CA . GLY A 1 191 ? 7.859 -4.830 -11.250 1.00 62.78 191 GLY A CA 1
ATOM 1365 C C . GLY A 1 191 ? 8.876 -5.860 -11.756 1.00 62.78 191 GLY A C 1
ATOM 1366 O O . GLY A 1 191 ? 9.982 -5.960 -11.247 1.00 62.78 191 GLY A O 1
ATOM 1367 N N . ASP A 1 192 ? 8.572 -6.612 -12.811 1.00 71.44 192 ASP A N 1
ATOM 1368 C CA . ASP A 1 192 ? 9.594 -7.487 -13.399 1.00 71.44 192 ASP A CA 1
ATOM 1369 C C . ASP A 1 192 ? 10.749 -6.637 -13.974 1.00 71.44 192 ASP A C 1
ATOM 1371 O O . ASP A 1 192 ? 10.573 -5.915 -14.963 1.00 71.44 192 ASP A O 1
ATOM 1375 N N . ALA A 1 193 ? 11.948 -6.731 -13.381 1.00 72.00 193 ALA A N 1
ATOM 1376 C CA . ALA A 1 193 ? 13.170 -6.099 -13.886 1.00 72.00 193 ALA A CA 1
ATOM 1377 C C . ALA A 1 193 ? 13.379 -6.348 -15.383 1.00 72.00 193 ALA A C 1
ATOM 1379 O O . ALA A 1 193 ? 13.860 -5.478 -16.112 1.00 72.00 193 ALA A O 1
ATOM 1380 N N . ARG A 1 194 ? 13.003 -7.536 -15.867 1.00 75.88 194 ARG A N 1
ATOM 1381 C CA . ARG A 1 194 ? 13.088 -7.885 -17.282 1.00 75.88 194 ARG A CA 1
ATOM 1382 C C . ARG A 1 194 ? 12.126 -7.054 -18.125 1.00 75.88 194 ARG A C 1
ATOM 1384 O O . ARG A 1 194 ? 12.530 -6.609 -19.196 1.00 75.88 194 ARG A O 1
ATOM 1391 N N . ALA A 1 195 ? 10.898 -6.830 -17.661 1.00 79.75 195 ALA A N 1
ATOM 1392 C CA . ALA A 1 195 ? 9.924 -5.990 -18.353 1.00 79.75 195 ALA A CA 1
ATOM 1393 C C . ALA A 1 195 ? 10.401 -4.530 -18.420 1.00 79.75 195 ALA A C 1
ATOM 1395 O O . ALA A 1 195 ? 10.383 -3.938 -19.499 1.00 79.75 195 ALA A O 1
ATOM 1396 N N . ARG A 1 196 ? 10.939 -3.984 -17.318 1.00 79.56 196 ARG A N 1
ATOM 1397 C CA . ARG A 1 196 ? 11.557 -2.643 -17.316 1.00 79.56 196 ARG A CA 1
ATOM 1398 C C . ARG A 1 196 ? 12.720 -2.536 -18.296 1.00 79.56 196 ARG A C 1
ATOM 1400 O O . ARG A 1 196 ? 12.791 -1.589 -19.073 1.00 79.56 196 ARG A O 1
ATOM 1407 N N . LEU A 1 197 ? 13.619 -3.520 -18.293 1.00 80.19 197 LEU A N 1
ATOM 1408 C CA . LEU A 1 197 ? 14.755 -3.546 -19.216 1.00 80.19 197 LEU A CA 1
ATOM 1409 C C . LEU A 1 197 ? 14.309 -3.679 -20.674 1.00 80.19 197 LEU A C 1
ATOM 1411 O O . LEU A 1 197 ? 14.916 -3.059 -21.541 1.00 80.19 197 LEU A O 1
ATOM 1415 N N . ALA A 1 198 ? 13.252 -4.444 -20.951 1.00 84.19 198 ALA A N 1
ATOM 1416 C CA . ALA A 1 198 ? 12.676 -4.543 -22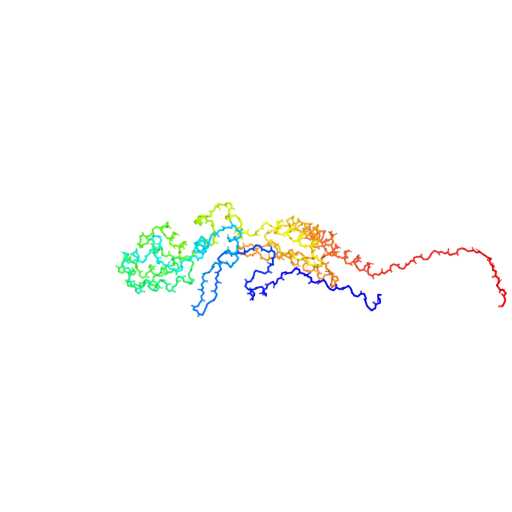.288 1.00 84.19 198 ALA A CA 1
ATOM 1417 C C . ALA A 1 198 ? 12.054 -3.211 -22.739 1.00 84.19 198 ALA A C 1
ATOM 1419 O O . ALA A 1 198 ? 12.282 -2.788 -23.869 1.00 84.19 198 ALA A O 1
ATOM 1420 N N . MET A 1 199 ? 11.333 -2.516 -21.855 1.00 87.00 199 MET A N 1
ATOM 1421 C CA . MET A 1 199 ? 10.786 -1.187 -22.141 1.00 87.00 199 MET A CA 1
ATOM 1422 C C . MET A 1 199 ? 11.898 -0.166 -22.409 1.00 87.00 199 MET A C 1
ATOM 1424 O O . MET A 1 199 ? 11.845 0.563 -23.398 1.00 87.00 199 MET A O 1
ATOM 1428 N N . ALA A 1 200 ? 12.945 -0.162 -21.581 1.00 86.44 200 ALA A N 1
ATOM 1429 C CA . ALA A 1 200 ? 14.113 0.689 -21.780 1.00 86.44 200 ALA A CA 1
ATOM 1430 C C . ALA A 1 200 ? 14.831 0.378 -23.106 1.00 86.44 200 ALA A C 1
ATOM 1432 O O . ALA A 1 200 ? 15.248 1.300 -23.801 1.00 86.44 200 ALA A O 1
ATOM 1433 N N . ALA A 1 201 ? 14.938 -0.903 -23.481 1.00 85.19 201 ALA A N 1
ATOM 1434 C CA . ALA A 1 201 ? 15.514 -1.333 -24.757 1.00 85.19 201 ALA A CA 1
ATOM 1435 C C . ALA A 1 201 ? 14.718 -0.810 -25.955 1.00 85.19 201 ALA A C 1
ATOM 1437 O O . ALA A 1 201 ? 15.299 -0.313 -26.915 1.00 85.19 201 ALA A O 1
ATOM 1438 N N . MET A 1 202 ? 13.388 -0.903 -25.883 1.00 88.94 202 MET A N 1
ATOM 1439 C CA . MET A 1 202 ? 12.510 -0.368 -26.921 1.00 88.94 202 MET A CA 1
ATOM 1440 C C . MET A 1 202 ? 12.698 1.139 -27.074 1.00 88.94 202 MET A C 1
ATOM 1442 O O . MET A 1 202 ? 12.867 1.615 -28.190 1.00 88.94 202 MET A O 1
ATOM 1446 N N . LEU A 1 203 ? 12.738 1.885 -25.966 1.00 88.75 203 LEU A N 1
ATOM 1447 C CA . LEU A 1 203 ? 12.983 3.328 -26.003 1.00 88.75 203 LEU A CA 1
ATOM 1448 C C . LEU A 1 203 ? 14.352 3.661 -26.596 1.00 88.75 203 LEU A C 1
ATOM 1450 O O . LEU A 1 203 ? 14.430 4.527 -27.460 1.00 88.75 203 LEU A O 1
ATOM 1454 N N . ALA A 1 204 ? 15.405 2.943 -26.200 1.00 85.00 204 ALA A N 1
ATOM 1455 C CA . ALA A 1 204 ? 16.753 3.137 -26.734 1.00 85.00 204 ALA A CA 1
ATOM 1456 C C . ALA A 1 204 ? 16.855 2.848 -28.244 1.00 85.00 204 ALA A C 1
ATOM 1458 O O . ALA A 1 204 ? 17.767 3.344 -28.895 1.00 85.00 204 ALA A O 1
ATOM 1459 N N . GLY A 1 205 ? 15.930 2.060 -28.804 1.00 84.38 205 GLY A N 1
ATOM 1460 C CA . GLY A 1 205 ? 15.819 1.837 -30.247 1.00 84.38 205 GLY A CA 1
ATOM 1461 C C . GLY A 1 205 ? 15.016 2.903 -31.001 1.00 84.38 205 GLY A C 1
ATOM 1462 O O . GLY A 1 205 ? 15.085 2.936 -32.226 1.00 84.38 205 GLY A O 1
ATOM 1463 N N . VAL A 1 206 ? 14.244 3.743 -30.300 1.00 88.00 206 VAL A N 1
ATOM 1464 C CA . VAL A 1 206 ? 13.391 4.786 -30.902 1.00 88.00 206 VAL A CA 1
ATOM 1465 C C . VAL A 1 206 ? 13.977 6.187 -30.725 1.00 88.00 206 VAL A C 1
ATOM 1467 O O . VAL A 1 206 ? 13.723 7.053 -31.557 1.00 88.00 206 VAL A O 1
ATOM 1470 N N . ILE A 1 207 ? 14.737 6.432 -29.654 1.00 84.94 207 ILE A N 1
ATOM 1471 C CA . ILE A 1 207 ? 15.292 7.754 -29.349 1.00 84.94 207 ILE A CA 1
ATOM 1472 C C . ILE A 1 207 ? 16.790 7.813 -29.662 1.00 84.94 207 ILE A C 1
ATOM 1474 O O . ILE A 1 207 ? 17.527 6.878 -29.366 1.00 84.94 207 ILE A O 1
ATOM 1478 N N . ASP A 1 208 ? 17.253 8.949 -30.186 1.00 80.62 208 ASP A N 1
ATOM 1479 C CA . ASP A 1 208 ? 18.673 9.146 -30.524 1.00 80.62 208 ASP A CA 1
ATOM 1480 C C . ASP A 1 208 ? 19.563 9.438 -29.302 1.00 80.62 208 ASP A C 1
ATOM 1482 O O . ASP A 1 208 ? 20.793 9.411 -29.388 1.00 80.62 208 ASP A O 1
ATOM 1486 N N . GLY A 1 209 ? 18.963 9.753 -28.150 1.00 81.06 209 GLY A N 1
ATOM 1487 C CA . GLY A 1 209 ? 19.701 10.076 -26.932 1.00 81.06 209 GLY A CA 1
ATOM 1488 C C . GLY A 1 209 ? 19.739 8.967 -25.880 1.00 81.06 209 GLY A C 1
ATOM 1489 O O . GLY A 1 209 ? 19.158 7.895 -26.034 1.00 81.06 209 GLY A O 1
ATOM 1490 N N . PRO A 1 210 ? 20.472 9.201 -24.779 1.00 82.19 210 PRO A N 1
ATOM 1491 C CA . PRO A 1 210 ? 20.749 8.164 -23.796 1.00 82.19 210 PRO A CA 1
ATOM 1492 C C . PRO A 1 210 ? 19.497 7.763 -23.006 1.00 82.19 210 PRO A C 1
ATOM 1494 O O . PRO A 1 210 ? 18.752 8.617 -22.523 1.00 82.19 210 PRO A O 1
ATOM 1497 N N . VAL A 1 211 ? 19.340 6.453 -22.793 1.00 84.69 211 VAL A N 1
ATOM 1498 C CA . VAL A 1 211 ? 18.344 5.866 -21.884 1.00 84.69 211 VAL A CA 1
ATOM 1499 C C . VAL A 1 211 ? 19.050 5.232 -20.689 1.00 84.69 211 VAL A C 1
ATOM 1501 O O . VAL A 1 211 ? 19.930 4.382 -20.851 1.00 84.69 211 VAL A O 1
ATOM 1504 N N . THR A 1 212 ? 18.655 5.635 -19.483 1.00 81.31 212 THR A N 1
ATOM 1505 C CA . THR A 1 212 ? 19.104 5.048 -18.214 1.00 81.31 212 THR A CA 1
ATOM 1506 C C . THR A 1 212 ? 17.950 4.306 -17.554 1.00 81.31 212 THR A C 1
ATOM 1508 O O . THR A 1 212 ? 16.875 4.876 -17.398 1.00 81.31 212 THR A O 1
ATOM 1511 N N . ALA A 1 213 ? 18.178 3.059 -17.137 1.00 79.19 213 ALA A N 1
ATOM 1512 C CA . ALA A 1 213 ? 17.185 2.260 -16.414 1.00 79.19 213 ALA A CA 1
ATOM 1513 C C . ALA A 1 213 ? 17.565 2.089 -14.936 1.00 79.19 213 ALA A C 1
ATOM 1515 O O . ALA A 1 213 ? 18.751 1.917 -14.619 1.00 79.19 213 ALA A O 1
ATOM 1516 N N . LEU A 1 214 ? 16.565 2.076 -14.046 1.00 74.75 214 LEU A N 1
ATOM 1517 C CA . LEU A 1 214 ? 16.747 1.671 -12.653 1.00 74.75 214 LEU A CA 1
ATOM 1518 C C . LEU A 1 214 ? 16.351 0.208 -12.432 1.00 74.75 214 LEU A C 1
ATOM 1520 O O . LEU A 1 214 ? 15.393 -0.313 -13.008 1.00 74.75 214 LEU A O 1
ATOM 1524 N N . VAL A 1 215 ? 17.101 -0.458 -11.560 1.00 75.31 215 VAL A N 1
ATOM 1525 C CA . VAL A 1 215 ? 16.828 -1.824 -11.094 1.00 75.31 215 VAL A CA 1
ATOM 1526 C C . VAL A 1 215 ? 16.906 -1.826 -9.574 1.00 75.31 215 VAL A C 1
ATOM 1528 O O . VAL A 1 215 ? 17.772 -1.168 -8.994 1.00 75.31 215 VAL A O 1
ATOM 1531 N N . ALA A 1 216 ? 15.993 -2.522 -8.905 1.00 72.31 216 ALA A N 1
ATOM 1532 C CA . ALA A 1 216 ? 15.965 -2.536 -7.450 1.00 72.31 216 ALA A CA 1
ATOM 1533 C C . ALA A 1 216 ? 17.117 -3.386 -6.885 1.00 72.31 216 ALA A C 1
ATOM 1535 O O . ALA A 1 216 ? 17.553 -4.370 -7.486 1.00 72.31 216 ALA A O 1
ATOM 1536 N N . ALA A 1 217 ? 17.619 -3.023 -5.701 1.00 68.12 217 ALA A N 1
ATOM 1537 C CA . ALA A 1 217 ? 18.761 -3.698 -5.084 1.00 68.12 217 ALA A CA 1
ATOM 1538 C C . ALA A 1 217 ? 18.535 -5.205 -4.922 1.00 68.12 217 ALA A C 1
ATOM 1540 O O . ALA A 1 217 ? 19.430 -5.976 -5.259 1.00 68.12 217 ALA A O 1
ATOM 1541 N N . HIS A 1 218 ? 17.337 -5.621 -4.497 1.00 68.44 218 HIS A N 1
ATOM 1542 C CA . HIS A 1 218 ? 16.987 -7.035 -4.332 1.00 68.44 218 HIS A CA 1
ATOM 1543 C C . HIS A 1 218 ? 17.093 -7.826 -5.652 1.00 68.44 218 HIS A C 1
ATOM 1545 O O . HIS A 1 218 ? 17.577 -8.954 -5.671 1.00 68.44 218 HIS A O 1
ATOM 1551 N N . GLU A 1 219 ? 16.772 -7.205 -6.789 1.00 67.69 219 GLU A N 1
ATOM 1552 C CA . GLU A 1 219 ? 16.856 -7.816 -8.127 1.00 67.69 219 GLU A CA 1
ATOM 1553 C C . GLU A 1 219 ? 18.300 -7.979 -8.620 1.00 67.69 219 GLU A C 1
ATOM 1555 O O . GLU A 1 219 ? 18.571 -8.685 -9.591 1.00 67.69 219 GLU A O 1
ATOM 1560 N N . THR A 1 220 ? 19.246 -7.331 -7.942 1.00 66.25 220 THR A N 1
ATOM 1561 C CA . THR A 1 220 ? 20.692 -7.448 -8.177 1.00 66.25 220 THR A CA 1
ATOM 1562 C C . THR A 1 220 ? 21.438 -7.971 -6.952 1.00 66.25 220 THR A C 1
ATOM 1564 O O . THR A 1 220 ? 22.667 -7.932 -6.927 1.00 66.25 220 THR A O 1
ATOM 1567 N N . ALA A 1 221 ? 20.721 -8.496 -5.950 1.00 67.12 221 ALA A N 1
ATOM 1568 C CA . ALA A 1 221 ? 21.293 -8.865 -4.654 1.00 67.12 221 ALA A CA 1
ATOM 1569 C C . ALA A 1 221 ? 22.327 -9.993 -4.745 1.00 67.12 221 ALA A C 1
ATOM 1571 O O . ALA A 1 221 ? 23.188 -10.123 -3.879 1.00 67.12 221 ALA A O 1
ATOM 1572 N N . THR A 1 222 ? 22.276 -10.795 -5.812 1.00 70.12 222 THR A N 1
ATOM 1573 C CA . THR A 1 222 ? 23.256 -11.849 -6.081 1.00 70.12 222 THR A CA 1
ATOM 1574 C C . THR A 1 222 ? 24.106 -11.506 -7.300 1.00 70.12 222 THR A C 1
ATOM 1576 O O . THR A 1 222 ? 23.620 -10.920 -8.270 1.00 70.12 222 THR A O 1
ATOM 1579 N N . LEU A 1 223 ? 25.374 -11.931 -7.293 1.00 67.19 223 LEU A N 1
ATOM 1580 C CA . LEU A 1 223 ? 26.280 -11.750 -8.431 1.00 67.19 223 LEU A CA 1
ATOM 1581 C C . LEU A 1 223 ? 25.683 -12.293 -9.750 1.00 67.19 223 LEU A C 1
ATOM 1583 O O . LEU A 1 223 ? 25.683 -11.547 -10.732 1.00 67.19 223 LEU A O 1
ATOM 1587 N N . PRO A 1 224 ? 25.087 -13.505 -9.806 1.00 72.06 224 PRO A N 1
ATOM 1588 C CA . PRO A 1 224 ? 24.424 -13.980 -11.021 1.00 72.06 224 PRO A CA 1
ATOM 1589 C C . PRO A 1 224 ? 23.252 -13.096 -11.469 1.00 72.06 224 PRO A C 1
ATOM 1591 O O . PRO A 1 224 ? 23.048 -12.916 -12.670 1.00 72.06 224 PRO A O 1
ATOM 1594 N N . ALA A 1 225 ? 22.474 -12.537 -10.536 1.00 70.81 225 ALA A N 1
ATOM 1595 C CA . ALA A 1 225 ? 21.369 -11.642 -10.872 1.00 70.81 225 ALA A CA 1
ATOM 1596 C C . ALA A 1 225 ? 21.874 -10.306 -11.437 1.00 70.81 225 ALA A C 1
ATOM 1598 O O . ALA A 1 225 ? 21.446 -9.903 -12.519 1.00 70.81 225 ALA A O 1
ATOM 1599 N N . ALA A 1 226 ? 22.875 -9.695 -10.798 1.00 72.25 226 ALA A N 1
ATOM 1600 C CA . ALA A 1 226 ? 23.532 -8.490 -11.300 1.00 72.25 226 ALA A CA 1
ATOM 1601 C C . ALA A 1 226 ? 24.120 -8.694 -12.711 1.00 72.25 226 ALA A C 1
ATOM 1603 O O . ALA A 1 226 ? 23.954 -7.851 -13.595 1.00 72.25 226 ALA A O 1
ATOM 1604 N N . GLN A 1 227 ? 24.749 -9.847 -12.963 1.00 71.19 227 GLN A N 1
ATOM 1605 C CA . GLN A 1 227 ? 25.281 -10.196 -14.282 1.00 71.19 227 GLN A CA 1
ATOM 1606 C C . GLN A 1 227 ? 24.195 -10.323 -15.350 1.00 71.19 227 GLN A C 1
ATOM 1608 O O . GLN A 1 227 ? 24.396 -9.864 -16.477 1.00 71.19 227 GLN A O 1
ATOM 1613 N N . ARG A 1 228 ? 23.055 -10.946 -15.025 1.00 77.12 228 ARG A N 1
ATOM 1614 C CA . ARG A 1 228 ? 21.922 -11.060 -15.955 1.00 77.12 228 ARG A CA 1
ATOM 1615 C C . ARG A 1 228 ? 21.383 -9.684 -16.336 1.00 77.12 228 ARG A C 1
ATOM 1617 O O . ARG A 1 228 ? 21.255 -9.415 -17.530 1.00 77.12 228 ARG A O 1
ATOM 1624 N N . SER A 1 229 ? 21.156 -8.809 -15.357 1.00 75.81 229 SER A N 1
ATOM 1625 C CA . SER A 1 229 ? 20.654 -7.449 -15.590 1.00 75.81 229 SER A CA 1
ATOM 1626 C C . SER A 1 229 ? 21.627 -6.618 -16.428 1.00 75.81 229 SER A C 1
ATOM 1628 O O . SER A 1 229 ? 21.219 -5.983 -17.398 1.00 75.81 229 SER A O 1
ATOM 1630 N N . LEU A 1 230 ? 22.932 -6.706 -16.150 1.00 75.69 230 LEU A N 1
ATOM 1631 C CA . LEU A 1 230 ? 23.958 -6.007 -16.927 1.00 75.69 230 LEU A CA 1
ATOM 1632 C C . LEU A 1 230 ? 24.048 -6.513 -18.378 1.00 75.69 230 LEU A C 1
ATOM 1634 O O . LEU A 1 230 ? 24.170 -5.718 -19.310 1.00 75.69 230 LEU A O 1
ATOM 1638 N N . ARG A 1 231 ? 23.961 -7.834 -18.602 1.00 78.81 231 ARG A N 1
ATOM 1639 C CA . ARG A 1 231 ? 23.938 -8.410 -19.962 1.00 78.81 231 ARG A CA 1
ATOM 1640 C C . ARG A 1 231 ? 22.703 -7.968 -20.742 1.00 78.81 231 ARG A C 1
ATOM 1642 O O . ARG A 1 231 ? 22.821 -7.681 -21.931 1.00 78.81 231 ARG A O 1
ATOM 1649 N N . ALA A 1 232 ? 21.543 -7.926 -20.092 1.00 76.56 232 ALA A N 1
ATOM 1650 C CA . ALA A 1 232 ? 20.302 -7.467 -20.701 1.00 76.56 232 ALA A CA 1
ATOM 1651 C C . ALA A 1 232 ? 20.376 -5.975 -21.068 1.00 76.56 232 ALA A C 1
ATOM 1653 O O . ALA A 1 232 ? 20.147 -5.638 -22.226 1.00 76.56 232 ALA A O 1
ATOM 1654 N N . ALA A 1 233 ? 20.818 -5.117 -20.142 1.00 76.75 233 ALA A N 1
ATOM 1655 C CA . ALA A 1 233 ? 21.030 -3.689 -20.387 1.00 76.75 233 ALA A CA 1
ATOM 1656 C C . ALA A 1 233 ? 22.007 -3.426 -21.548 1.00 76.75 233 ALA A C 1
ATOM 1658 O O . ALA A 1 233 ? 21.761 -2.573 -22.396 1.00 76.75 233 ALA A O 1
ATOM 1659 N N . ARG A 1 234 ? 23.088 -4.213 -21.638 1.00 75.00 234 ARG A N 1
ATOM 1660 C CA . ARG A 1 234 ? 24.041 -4.132 -22.753 1.00 75.00 234 ARG A CA 1
ATOM 1661 C C . ARG A 1 234 ? 23.394 -4.478 -24.092 1.00 75.00 234 ARG A C 1
ATOM 1663 O O . ARG A 1 234 ? 23.595 -3.755 -25.060 1.00 75.00 234 ARG A O 1
ATOM 1670 N N . ARG A 1 235 ? 22.674 -5.604 -24.175 1.00 76.50 235 ARG A N 1
ATOM 1671 C CA . ARG A 1 235 ? 21.996 -6.015 -25.422 1.00 76.50 235 ARG A CA 1
ATOM 1672 C C . ARG A 1 235 ? 20.969 -4.979 -25.875 1.00 76.50 235 ARG A C 1
ATOM 1674 O O . ARG A 1 235 ? 20.740 -4.847 -27.066 1.00 76.50 235 ARG A O 1
ATOM 1681 N N . ALA A 1 236 ? 20.392 -4.268 -24.915 1.00 74.31 236 ALA A N 1
ATOM 1682 C CA . ALA A 1 236 ? 19.417 -3.211 -25.109 1.00 74.31 236 ALA A CA 1
ATOM 1683 C C . ALA A 1 236 ? 20.014 -1.850 -25.519 1.00 74.31 236 ALA A C 1
ATOM 1685 O O . ALA A 1 236 ? 19.250 -0.941 -25.812 1.00 74.31 236 ALA A O 1
ATOM 1686 N N . GLY A 1 237 ? 21.343 -1.675 -25.516 1.00 76.50 237 GLY A N 1
ATOM 1687 C CA . GLY A 1 237 ? 21.967 -0.390 -25.859 1.00 76.50 237 GLY A CA 1
ATOM 1688 C C . GLY A 1 237 ? 21.780 0.711 -24.806 1.00 76.50 237 GLY A C 1
ATOM 1689 O O . GLY A 1 237 ? 21.887 1.890 -25.132 1.00 76.50 237 GLY A O 1
ATOM 1690 N N . LEU A 1 238 ? 21.506 0.355 -23.544 1.00 79.19 238 LEU A N 1
ATOM 1691 C CA . LEU A 1 238 ? 21.281 1.344 -22.484 1.00 79.19 238 LEU A CA 1
ATOM 1692 C C . LEU A 1 238 ? 22.565 2.112 -22.143 1.00 79.19 238 LEU A C 1
ATOM 1694 O O . LEU A 1 238 ? 23.650 1.534 -22.044 1.00 79.19 238 LEU A O 1
ATOM 1698 N N . ALA A 1 239 ? 22.429 3.414 -21.889 1.00 73.38 239 ALA A N 1
ATOM 1699 C CA . ALA A 1 239 ? 23.548 4.283 -21.532 1.00 73.38 239 ALA A CA 1
ATOM 1700 C C . ALA A 1 239 ? 24.059 4.016 -20.107 1.00 73.38 239 ALA A C 1
ATOM 1702 O O . ALA A 1 239 ? 25.263 4.117 -19.846 1.00 73.38 239 ALA A O 1
ATOM 1703 N N . ALA A 1 240 ? 23.148 3.666 -19.194 1.00 70.94 240 ALA A N 1
ATOM 1704 C CA . ALA A 1 240 ? 23.462 3.297 -17.822 1.00 70.94 240 ALA A CA 1
ATOM 1705 C C . ALA A 1 240 ? 22.391 2.379 -17.211 1.00 70.94 240 ALA A C 1
ATOM 1707 O O . ALA A 1 240 ? 21.214 2.412 -17.577 1.00 70.94 240 ALA A O 1
ATOM 1708 N N . LEU A 1 241 ? 22.830 1.581 -16.239 1.00 73.38 241 LEU A N 1
ATOM 1709 C CA . LEU A 1 241 ? 21.987 0.795 -15.347 1.00 73.38 241 LEU A CA 1
ATOM 1710 C C . LEU A 1 241 ? 22.317 1.216 -13.917 1.00 73.38 241 LEU A C 1
ATOM 1712 O O . LEU A 1 241 ? 23.472 1.099 -13.505 1.00 73.38 241 LEU A O 1
ATOM 1716 N N . VAL A 1 242 ? 21.334 1.716 -13.175 1.00 72.88 242 VAL A N 1
ATOM 1717 C CA . VAL A 1 242 ? 21.544 2.202 -11.807 1.00 72.88 242 VAL A CA 1
ATOM 1718 C C . VAL A 1 242 ? 20.761 1.332 -10.833 1.00 72.88 242 VAL A C 1
ATOM 1720 O O . VAL A 1 242 ? 19.558 1.124 -10.979 1.00 72.88 242 VAL A O 1
ATOM 1723 N N . THR A 1 243 ? 21.458 0.814 -9.825 1.00 71.06 243 THR A N 1
ATOM 1724 C CA . THR A 1 243 ? 20.834 0.034 -8.758 1.00 71.06 243 THR A CA 1
ATOM 1725 C C . THR A 1 243 ? 20.291 0.972 -7.689 1.00 71.06 243 THR A C 1
ATOM 1727 O O . THR A 1 243 ? 21.054 1.708 -7.064 1.00 71.06 243 THR A O 1
ATOM 1730 N N . MET A 1 244 ? 18.984 0.917 -7.452 1.00 63.59 244 MET A N 1
ATOM 1731 C CA . MET A 1 244 ? 18.332 1.680 -6.393 1.00 63.59 244 MET A CA 1
ATOM 1732 C C . MET A 1 244 ? 18.303 0.869 -5.099 1.00 63.59 244 MET A C 1
ATOM 1734 O O . MET A 1 244 ? 17.961 -0.314 -5.147 1.00 63.59 244 MET A O 1
ATOM 1738 N N . PRO A 1 245 ? 18.627 1.461 -3.935 1.00 55.38 245 PRO A N 1
ATOM 1739 C CA . PRO A 1 245 ? 18.385 0.798 -2.658 1.00 55.38 245 PRO A CA 1
ATOM 1740 C C . PRO A 1 245 ? 16.893 0.441 -2.562 1.00 55.38 245 PRO A C 1
ATOM 1742 O O . PRO A 1 245 ? 16.038 1.288 -2.809 1.00 55.38 245 PRO A O 1
ATOM 1745 N N . GLY A 1 246 ? 16.583 -0.829 -2.285 1.00 50.50 246 GLY A N 1
ATOM 1746 C CA . GLY A 1 246 ? 15.200 -1.295 -2.160 1.00 50.50 246 GLY A CA 1
ATOM 1747 C C . GLY A 1 246 ? 14.492 -0.596 -0.998 1.00 50.50 246 GLY A C 1
ATOM 1748 O O . GLY A 1 246 ? 15.092 -0.403 0.059 1.00 50.50 246 GLY A O 1
ATOM 1749 N N . GLY A 1 247 ? 13.240 -0.187 -1.200 1.00 41.03 247 GLY A N 1
ATOM 1750 C CA . GLY A 1 247 ? 12.389 0.352 -0.142 1.00 41.03 247 GLY A CA 1
ATOM 1751 C C . GLY A 1 247 ? 11.557 -0.744 0.529 1.00 41.03 247 GLY A C 1
ATOM 1752 O O . GLY A 1 247 ? 10.958 -1.549 -0.174 1.00 41.03 247 GLY A O 1
ATOM 1753 N N . ALA A 1 248 ? 11.510 -0.678 1.867 1.00 35.09 248 ALA A N 1
ATOM 1754 C CA . ALA A 1 248 ? 10.793 -1.504 2.852 1.00 35.09 248 ALA A CA 1
ATOM 1755 C C . ALA A 1 248 ? 11.307 -2.947 3.050 1.00 35.09 248 ALA A C 1
ATOM 1757 O O . ALA A 1 248 ? 10.960 -3.858 2.309 1.00 35.09 248 ALA A O 1
ATOM 1758 N N . GLY A 1 249 ? 12.086 -3.147 4.119 1.00 32.88 249 GLY A N 1
ATOM 1759 C CA . GLY A 1 249 ? 12.491 -4.464 4.623 1.00 32.88 249 GLY A CA 1
ATOM 1760 C C . GLY A 1 249 ? 13.991 -4.546 4.882 1.00 32.88 249 GLY A C 1
ATOM 1761 O O . GLY A 1 249 ? 14.801 -4.354 3.980 1.00 32.88 249 GLY A O 1
ATOM 1762 N N . GLU A 1 250 ? 14.354 -4.768 6.139 1.00 34.03 250 GLU A N 1
ATOM 1763 C CA . GLU A 1 250 ? 15.719 -4.943 6.626 1.00 34.03 250 GLU A CA 1
ATOM 1764 C C . GLU A 1 250 ? 16.421 -6.105 5.918 1.00 34.03 250 GLU A C 1
ATOM 1766 O O . GLU A 1 250 ? 16.144 -7.252 6.217 1.00 34.03 250 GLU A O 1
ATOM 1771 N N . GLU A 1 251 ? 17.368 -5.829 5.024 1.00 34.31 251 GLU A N 1
ATOM 1772 C CA . GLU A 1 251 ? 18.361 -6.827 4.598 1.00 34.31 251 GLU A CA 1
ATOM 1773 C C . GLU A 1 251 ? 19.668 -6.113 4.212 1.00 34.31 251 GLU A C 1
ATOM 1775 O O . GLU A 1 251 ? 20.126 -6.043 3.068 1.00 34.31 251 GLU A O 1
ATOM 1780 N N . ARG A 1 252 ? 20.277 -5.499 5.231 1.00 42.94 252 ARG A N 1
ATOM 1781 C CA . ARG A 1 252 ? 21.691 -5.123 5.232 1.00 42.94 252 ARG A CA 1
ATOM 1782 C C . ARG A 1 252 ? 22.485 -6.352 5.663 1.00 42.94 252 ARG A C 1
ATOM 1784 O O . ARG A 1 252 ? 22.455 -6.644 6.844 1.00 42.94 252 ARG A O 1
ATOM 1791 N N . GLU A 1 253 ? 23.245 -6.982 4.758 1.00 35.69 253 GLU A N 1
ATOM 1792 C CA . GLU A 1 253 ? 24.622 -7.402 5.110 1.00 35.69 253 GLU A CA 1
ATOM 1793 C C . GLU A 1 253 ? 25.552 -7.861 3.968 1.00 35.69 253 GLU A C 1
ATOM 1795 O O . GLU A 1 253 ? 26.764 -7.770 4.137 1.00 35.69 253 GLU A O 1
ATOM 1800 N N . ALA A 1 254 ? 25.094 -8.222 2.762 1.00 39.09 254 ALA A N 1
ATOM 1801 C CA . ALA A 1 254 ? 26.035 -8.666 1.705 1.00 39.09 254 ALA A CA 1
ATOM 1802 C C . ALA A 1 254 ? 26.502 -7.562 0.721 1.00 39.09 254 ALA A C 1
ATOM 1804 O O . ALA A 1 254 ? 27.601 -7.616 0.163 1.00 39.09 254 ALA A O 1
ATOM 1805 N N . VAL A 1 255 ? 25.693 -6.518 0.517 1.00 43.97 255 VAL A N 1
ATOM 1806 C CA . VAL A 1 255 ? 25.938 -5.435 -0.459 1.00 43.97 255 VAL A CA 1
ATOM 1807 C C . VAL A 1 255 ? 27.053 -4.436 -0.066 1.00 43.97 255 VAL A C 1
ATOM 1809 O O . VAL A 1 255 ? 27.768 -3.984 -0.970 1.00 43.97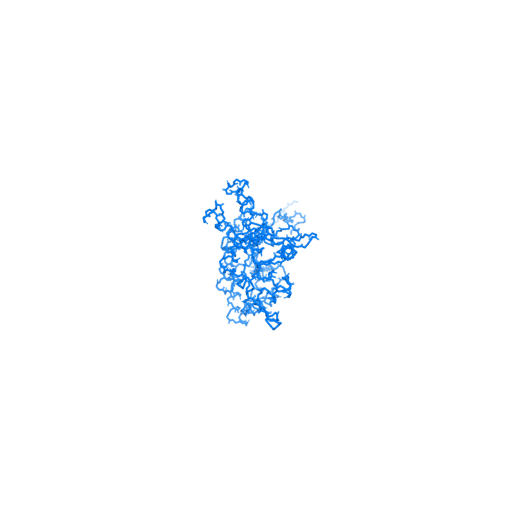 255 VAL A O 1
ATOM 1812 N N . PRO A 1 256 ? 27.300 -4.091 1.222 1.00 46.88 256 PRO A N 1
ATOM 1813 C CA . PRO A 1 256 ? 28.255 -3.032 1.572 1.00 46.88 256 PRO A CA 1
ATOM 1814 C C . PRO A 1 256 ? 29.694 -3.313 1.120 1.00 46.88 256 PRO A C 1
ATOM 1816 O O . PRO A 1 256 ? 30.380 -2.404 0.646 1.00 46.88 256 PRO A O 1
ATOM 1819 N N . GLN A 1 257 ? 30.156 -4.566 1.214 1.00 50.19 257 GLN A N 1
ATOM 1820 C CA . GLN A 1 257 ? 31.542 -4.920 0.887 1.00 50.19 257 GLN A CA 1
ATOM 1821 C C . GLN A 1 257 ? 31.801 -4.972 -0.623 1.00 50.19 257 GLN A C 1
ATOM 1823 O O . GLN A 1 257 ? 32.861 -4.530 -1.068 1.00 50.19 257 GLN A O 1
ATOM 1828 N N . ILE A 1 258 ? 30.844 -5.448 -1.425 1.00 48.50 258 ILE A N 1
ATOM 1829 C CA . ILE A 1 258 ? 30.965 -5.467 -2.892 1.00 48.50 258 ILE A CA 1
ATOM 1830 C C . ILE A 1 258 ? 30.829 -4.042 -3.449 1.00 48.50 258 ILE A C 1
ATOM 1832 O O . ILE A 1 258 ? 31.640 -3.633 -4.279 1.00 48.50 258 ILE A O 1
ATOM 1836 N N . ALA A 1 259 ? 29.891 -3.241 -2.930 1.00 48.03 259 ALA A N 1
ATOM 1837 C CA . ALA A 1 259 ? 29.702 -1.849 -3.342 1.00 48.03 259 ALA A CA 1
ATOM 1838 C C . ALA A 1 259 ? 30.889 -0.942 -2.967 1.00 48.03 259 ALA A C 1
ATOM 1840 O O . ALA A 1 259 ? 31.256 -0.048 -3.730 1.00 48.03 259 ALA A O 1
ATOM 1841 N N . ALA A 1 260 ? 31.524 -1.153 -1.808 1.00 53.31 260 ALA A N 1
ATOM 1842 C CA . ALA A 1 260 ? 32.753 -0.446 -1.442 1.00 53.31 260 ALA A CA 1
ATOM 1843 C C . ALA A 1 260 ? 33.924 -0.809 -2.374 1.00 53.31 260 ALA A C 1
ATOM 1845 O O . ALA A 1 260 ? 34.622 0.081 -2.858 1.00 53.31 260 ALA A O 1
ATOM 1846 N N . ARG A 1 261 ? 34.092 -2.102 -2.690 1.00 56.38 261 ARG A N 1
ATOM 1847 C CA . ARG A 1 261 ? 35.133 -2.588 -3.613 1.00 56.38 261 ARG A CA 1
ATOM 1848 C C . ARG A 1 261 ? 34.919 -2.076 -5.038 1.00 56.38 261 ARG A C 1
ATOM 1850 O O . ARG A 1 261 ? 35.876 -1.649 -5.672 1.00 56.38 261 ARG A O 1
ATOM 1857 N N . LEU A 1 262 ? 33.682 -2.065 -5.533 1.00 54.53 262 LEU A N 1
ATOM 1858 C CA . LEU A 1 262 ? 33.358 -1.527 -6.857 1.00 54.53 262 LEU A CA 1
ATOM 1859 C C . LEU A 1 262 ? 33.602 -0.019 -6.940 1.00 54.53 262 LEU A C 1
ATOM 1861 O O . LEU A 1 262 ? 34.192 0.423 -7.918 1.00 54.53 262 LEU A O 1
ATOM 1865 N N . ARG A 1 263 ? 33.241 0.760 -5.909 1.00 57.94 263 ARG A N 1
ATOM 1866 C CA . ARG A 1 263 ? 33.549 2.203 -5.850 1.00 57.94 263 ARG A CA 1
ATOM 1867 C C . ARG A 1 263 ? 35.052 2.477 -5.898 1.00 57.94 263 ARG A C 1
ATOM 1869 O O . ARG A 1 263 ? 35.487 3.320 -6.676 1.00 57.94 263 ARG A O 1
ATOM 1876 N N . GLU A 1 264 ? 35.841 1.732 -5.123 1.00 58.91 264 GLU A N 1
ATOM 1877 C CA . GLU A 1 264 ? 37.309 1.811 -5.145 1.00 58.91 264 GLU A CA 1
ATOM 1878 C C . GLU A 1 264 ? 37.872 1.502 -6.541 1.00 58.91 264 GLU A C 1
ATOM 1880 O O . GLU A 1 264 ? 38.764 2.193 -7.027 1.00 58.91 264 GLU A O 1
ATOM 1885 N N . ILE A 1 265 ? 37.333 0.482 -7.211 1.00 57.41 265 ILE A N 1
ATOM 1886 C CA . ILE A 1 265 ? 37.801 0.061 -8.532 1.00 57.41 265 ILE A CA 1
ATOM 1887 C C . ILE A 1 265 ? 37.355 1.032 -9.637 1.00 57.41 265 ILE A C 1
ATOM 1889 O O . ILE A 1 265 ? 38.140 1.338 -10.532 1.00 57.41 265 ILE A O 1
ATOM 1893 N N . MET A 1 266 ? 36.131 1.556 -9.575 1.00 56.28 266 MET A N 1
ATOM 1894 C CA . MET A 1 266 ? 35.640 2.570 -10.512 1.00 56.28 266 MET A CA 1
ATOM 1895 C C . MET A 1 266 ? 36.445 3.869 -10.408 1.00 56.28 266 MET A C 1
ATOM 1897 O O . MET A 1 266 ? 36.731 4.477 -11.433 1.00 56.28 266 MET A O 1
ATOM 1901 N N . ALA A 1 267 ? 36.894 4.247 -9.206 1.00 60.06 267 ALA A N 1
ATOM 1902 C CA . ALA A 1 267 ? 37.787 5.390 -9.003 1.00 60.06 267 ALA A CA 1
ATOM 1903 C C . ALA A 1 267 ? 39.178 5.211 -9.649 1.00 60.06 267 ALA A C 1
ATOM 1905 O O . ALA A 1 267 ? 39.904 6.184 -9.837 1.00 60.06 267 ALA A O 1
ATOM 1906 N N . MET A 1 268 ? 39.564 3.980 -10.008 1.00 55.50 268 MET A N 1
ATOM 1907 C CA . MET A 1 268 ? 40.803 3.713 -10.745 1.00 55.50 268 MET A CA 1
ATOM 1908 C C . MET A 1 268 ? 40.657 3.891 -12.265 1.00 55.50 268 MET A C 1
ATOM 1910 O O . MET A 1 268 ? 41.682 3.897 -12.956 1.00 55.50 268 MET A O 1
ATOM 1914 N N . LEU A 1 269 ? 39.431 4.011 -12.790 1.00 54.06 269 LEU A N 1
ATOM 1915 C CA . LEU A 1 269 ? 39.152 4.239 -14.211 1.00 54.06 269 LEU A CA 1
ATOM 1916 C C . LEU A 1 269 ? 39.334 5.727 -14.571 1.00 54.06 269 LEU A C 1
ATOM 1918 O O . LEU A 1 269 ? 39.170 6.590 -13.710 1.00 54.06 269 LEU A O 1
ATOM 1922 N N . PRO A 1 270 ? 39.692 6.058 -15.825 1.00 47.62 270 PRO A N 1
ATOM 1923 C CA . PRO A 1 270 ? 39.829 7.450 -16.244 1.00 47.62 270 PRO A CA 1
ATOM 1924 C C . PRO A 1 270 ? 38.491 8.221 -16.147 1.00 47.62 270 PRO A C 1
ATOM 1926 O O . PRO A 1 270 ? 37.433 7.652 -16.442 1.00 47.62 270 PRO A O 1
ATOM 1929 N N . PRO A 1 271 ? 38.516 9.510 -15.752 1.00 44.31 271 PRO A N 1
ATOM 1930 C CA . PRO A 1 271 ? 37.315 10.338 -15.630 1.00 44.31 271 PRO A CA 1
ATOM 1931 C C . PRO A 1 271 ? 36.613 10.502 -16.987 1.00 44.31 271 PRO A C 1
ATOM 1933 O O . PRO A 1 271 ? 37.262 10.715 -18.007 1.00 44.31 271 PRO A O 1
ATOM 1936 N N . GLY A 1 272 ? 35.280 10.388 -17.003 1.00 43.16 272 GLY A N 1
ATOM 1937 C CA . GLY A 1 272 ? 34.470 10.470 -18.227 1.00 43.16 272 GLY A CA 1
ATOM 1938 C C . GLY A 1 272 ? 34.233 9.136 -18.949 1.00 43.16 272 GLY A C 1
ATOM 1939 O O . GLY A 1 272 ? 33.559 9.123 -19.979 1.00 43.16 272 GLY A O 1
ATOM 1940 N N . ALA A 1 273 ? 34.722 8.013 -18.411 1.00 46.66 273 ALA A N 1
ATOM 1941 C CA . ALA A 1 273 ? 34.384 6.681 -18.907 1.00 46.66 273 ALA A CA 1
ATOM 1942 C C . ALA A 1 273 ? 32.871 6.424 -18.771 1.00 46.66 273 ALA A C 1
ATOM 1944 O O . ALA A 1 273 ? 32.352 6.210 -17.674 1.00 46.66 273 ALA A O 1
ATOM 1945 N N . ARG A 1 274 ? 32.151 6.467 -19.896 1.00 41.91 274 ARG A N 1
ATOM 1946 C CA . ARG A 1 274 ? 30.717 6.167 -19.943 1.00 41.91 274 ARG A CA 1
ATOM 1947 C C . ARG A 1 274 ? 30.514 4.645 -19.948 1.00 41.91 274 ARG A C 1
ATOM 1949 O O . ARG A 1 274 ? 31.139 3.963 -20.761 1.00 41.91 274 ARG A O 1
ATOM 1956 N N . PRO A 1 275 ? 29.612 4.093 -19.119 1.00 40.28 275 PRO A N 1
ATOM 1957 C CA . PRO A 1 275 ? 29.271 2.668 -19.157 1.00 40.28 275 PRO A CA 1
ATOM 1958 C C . PRO A 1 275 ? 28.796 2.188 -20.540 1.00 40.28 275 PRO A C 1
ATOM 1960 O O . PRO A 1 275 ? 29.078 1.054 -20.921 1.00 40.28 275 PRO A O 1
ATOM 1963 N N . GLY A 1 276 ? 28.166 3.067 -21.329 1.00 37.59 276 GLY A N 1
ATOM 1964 C CA . GLY A 1 276 ? 27.697 2.784 -22.693 1.00 37.59 276 GLY A CA 1
ATOM 1965 C C . GLY A 1 276 ? 28.778 2.403 -23.723 1.00 37.59 276 GLY A C 1
ATOM 1966 O O . GLY A 1 276 ? 28.435 1.872 -24.772 1.00 37.59 276 GLY A O 1
ATOM 1967 N N . THR A 1 277 ? 30.074 2.603 -23.436 1.00 46.28 277 THR A N 1
ATOM 1968 C CA . THR A 1 277 ? 31.199 2.129 -24.276 1.00 46.28 277 THR A CA 1
ATOM 1969 C C . THR A 1 277 ? 32.008 1.000 -23.631 1.00 46.28 277 THR A C 1
ATOM 1971 O O . THR A 1 277 ? 33.084 0.673 -24.123 1.00 46.28 277 THR A O 1
ATOM 1974 N N . ALA A 1 278 ? 31.538 0.402 -22.530 1.00 44.88 278 ALA A N 1
ATOM 1975 C CA . ALA A 1 278 ? 32.247 -0.668 -21.825 1.00 44.88 278 ALA A CA 1
ATOM 1976 C C . ALA A 1 278 ? 31.440 -1.976 -21.825 1.00 44.88 278 ALA A C 1
ATOM 1978 O O . ALA A 1 278 ? 30.683 -2.247 -20.887 1.00 44.88 278 ALA A O 1
ATOM 1979 N N . PRO A 1 279 ? 31.597 -2.838 -22.846 1.00 52.09 279 PRO A N 1
ATOM 1980 C CA . PRO A 1 279 ? 30.768 -4.011 -22.955 1.00 52.09 279 PRO A CA 1
ATOM 1981 C C . PRO A 1 279 ? 31.673 -5.266 -22.972 1.00 52.09 279 PRO A C 1
ATOM 1983 O O . PRO A 1 279 ? 32.127 -5.724 -24.017 1.00 52.09 279 PRO A O 1
ATOM 1986 N N . ALA A 1 280 ? 31.849 -5.861 -21.780 1.00 51.34 280 ALA A N 1
ATOM 1987 C CA . ALA A 1 280 ? 32.320 -7.219 -21.393 1.00 51.34 280 ALA A CA 1
ATOM 1988 C C . ALA A 1 280 ? 33.125 -7.116 -20.088 1.00 51.34 280 ALA A C 1
ATOM 1990 O O . ALA A 1 280 ? 33.011 -7.960 -19.199 1.00 51.34 280 ALA A O 1
ATOM 1991 N N . GLU A 1 281 ? 33.889 -6.032 -19.944 1.00 52.81 281 GLU A N 1
ATOM 1992 C CA . GLU A 1 281 ? 34.858 -5.912 -18.860 1.00 52.81 281 GLU A CA 1
ATOM 1993 C C . GLU A 1 281 ? 34.230 -5.565 -17.515 1.00 52.81 281 GLU A C 1
ATOM 1995 O O . GLU A 1 281 ? 34.750 -6.008 -16.504 1.00 52.81 281 GLU A O 1
ATOM 2000 N N . ALA A 1 282 ? 33.080 -4.883 -17.469 1.00 52.69 282 ALA A N 1
ATOM 2001 C CA . ALA A 1 282 ? 32.337 -4.698 -16.219 1.00 52.69 282 ALA A CA 1
ATOM 2002 C C . ALA A 1 282 ? 31.851 -6.039 -15.630 1.00 52.69 282 ALA A C 1
ATOM 2004 O O . ALA A 1 282 ? 31.886 -6.224 -14.418 1.00 52.69 282 ALA A O 1
ATOM 2005 N N . ILE A 1 283 ? 31.475 -7.006 -16.480 1.00 57.12 283 ILE A N 1
ATOM 2006 C CA . ILE A 1 283 ? 31.113 -8.369 -16.050 1.00 57.12 283 ILE A CA 1
ATOM 2007 C C . ILE A 1 283 ? 32.358 -9.106 -15.548 1.00 57.12 283 ILE A C 1
ATOM 2009 O O . ILE A 1 283 ? 32.314 -9.674 -14.463 1.00 57.12 283 ILE A O 1
ATOM 2013 N N . ALA A 1 284 ? 33.478 -9.033 -16.277 1.00 62.41 284 ALA A N 1
ATOM 2014 C CA . ALA A 1 284 ? 34.744 -9.645 -15.860 1.00 62.41 284 ALA A CA 1
ATOM 2015 C C . ALA A 1 284 ? 35.288 -9.045 -14.549 1.00 62.41 284 ALA A C 1
ATOM 2017 O O . ALA A 1 284 ? 35.865 -9.747 -13.721 1.00 62.41 284 ALA A O 1
ATOM 2018 N N . LEU A 1 285 ? 35.076 -7.746 -14.339 1.00 61.81 285 LEU A N 1
ATOM 2019 C CA . LEU A 1 285 ? 35.439 -7.030 -13.123 1.00 61.81 285 LEU A CA 1
ATOM 2020 C C . LEU A 1 285 ? 34.548 -7.439 -11.942 1.00 61.81 285 LEU A C 1
ATOM 2022 O O . LEU A 1 285 ? 35.055 -7.613 -10.838 1.00 61.81 285 LEU A O 1
ATOM 2026 N N . LEU A 1 286 ? 33.245 -7.636 -12.179 1.00 58.34 286 LEU A N 1
ATOM 2027 C CA . LEU A 1 286 ? 32.304 -8.186 -11.199 1.00 58.34 286 LEU A CA 1
ATOM 2028 C C . LEU A 1 286 ? 32.648 -9.642 -10.842 1.00 58.34 286 LEU A C 1
ATOM 2030 O O . LEU A 1 286 ? 32.691 -9.975 -9.660 1.00 58.34 286 LEU A O 1
ATOM 2034 N N . ASP A 1 287 ? 32.963 -10.479 -11.836 1.00 62.91 287 ASP A N 1
ATOM 2035 C CA . ASP A 1 287 ? 33.445 -11.856 -11.647 1.00 62.91 287 ASP A CA 1
ATOM 2036 C C . ASP A 1 287 ? 34.717 -11.885 -10.790 1.00 62.91 287 ASP A C 1
ATOM 2038 O O . ASP A 1 287 ? 34.800 -12.604 -9.795 1.00 62.91 287 ASP A O 1
ATOM 2042 N N . ALA A 1 288 ? 35.701 -11.055 -11.135 1.00 62.97 288 ALA A N 1
ATOM 2043 C CA . ALA A 1 288 ? 36.950 -10.954 -10.395 1.00 62.97 288 ALA A CA 1
ATOM 2044 C C . ALA A 1 288 ? 36.746 -10.401 -8.971 1.00 62.97 288 ALA A C 1
ATOM 2046 O O . ALA A 1 288 ? 37.388 -10.878 -8.038 1.00 62.97 288 ALA A O 1
ATOM 2047 N N . ALA A 1 289 ? 35.838 -9.436 -8.779 1.00 60.59 289 ALA A N 1
ATOM 2048 C CA . ALA A 1 289 ? 35.489 -8.880 -7.467 1.00 60.59 289 ALA A CA 1
ATOM 2049 C C . ALA A 1 289 ? 34.757 -9.879 -6.562 1.00 60.59 289 ALA A C 1
ATOM 2051 O O . ALA A 1 289 ? 34.955 -9.837 -5.343 1.00 60.59 289 ALA A O 1
ATOM 2052 N N . GLY A 1 290 ? 33.960 -10.775 -7.151 1.00 58.66 290 GLY A N 1
ATOM 2053 C CA . GLY A 1 290 ? 33.347 -11.907 -6.460 1.00 58.66 290 GLY A CA 1
ATOM 2054 C C . GLY A 1 290 ? 34.361 -12.974 -6.035 1.00 58.66 290 GLY A C 1
ATOM 2055 O O . GLY A 1 290 ? 34.183 -13.581 -4.985 1.00 58.66 290 GLY A O 1
ATOM 2056 N N . ARG A 1 291 ? 35.445 -13.168 -6.804 1.00 68.62 291 ARG A N 1
ATOM 2057 C CA . ARG A 1 291 ? 36.507 -14.147 -6.505 1.00 68.62 291 ARG A CA 1
ATOM 2058 C C . ARG A 1 291 ? 37.544 -13.641 -5.499 1.00 68.62 291 ARG A C 1
ATOM 2060 O O . ARG A 1 291 ? 37.784 -14.298 -4.492 1.00 68.62 291 ARG A O 1
ATOM 2067 N N . SER A 1 292 ? 38.183 -12.491 -5.744 1.00 70.75 292 SER A N 1
ATOM 2068 C CA . SER A 1 292 ? 39.141 -11.890 -4.798 1.00 70.75 292 SER A CA 1
ATOM 2069 C C . SER A 1 292 ? 39.488 -10.423 -5.109 1.00 70.75 292 SER A C 1
ATOM 2071 O O . SER A 1 292 ? 39.548 -9.987 -6.260 1.00 70.75 292 SER A O 1
ATOM 2073 N N . ARG A 1 293 ? 39.818 -9.634 -4.073 1.00 65.94 293 ARG A N 1
ATOM 2074 C CA . ARG A 1 293 ? 40.225 -8.217 -4.221 1.00 65.94 293 ARG A CA 1
ATOM 2075 C C . ARG A 1 293 ? 41.470 -8.014 -5.114 1.00 65.94 293 ARG A C 1
ATOM 2077 O O . ARG A 1 293 ? 41.453 -7.083 -5.924 1.00 65.94 293 ARG A O 1
ATOM 2084 N N . PRO A 1 294 ? 42.540 -8.834 -5.023 1.00 72.25 294 PRO A N 1
ATOM 2085 C CA . PRO A 1 294 ? 43.706 -8.699 -5.900 1.00 72.25 294 PRO A CA 1
ATOM 2086 C C . PRO A 1 294 ? 43.378 -8.956 -7.372 1.00 72.25 294 PRO A C 1
ATOM 2088 O O . PRO A 1 294 ? 43.878 -8.256 -8.251 1.00 72.25 294 PRO A O 1
ATOM 2091 N N . GLU A 1 295 ? 42.515 -9.931 -7.649 1.00 65.31 295 GLU A N 1
ATOM 2092 C CA . GLU A 1 295 ? 42.113 -10.276 -9.009 1.00 65.31 295 GLU A CA 1
ATOM 2093 C C . GLU A 1 295 ? 41.270 -9.170 -9.649 1.00 65.31 295 GLU A C 1
ATOM 2095 O O . GLU A 1 295 ? 41.519 -8.802 -10.798 1.00 65.31 295 GLU A O 1
ATOM 2100 N N . ALA A 1 296 ? 40.355 -8.565 -8.890 1.00 64.25 296 ALA A N 1
ATOM 2101 C CA . ALA A 1 296 ? 39.577 -7.413 -9.339 1.00 64.25 296 ALA A CA 1
ATOM 2102 C C . ALA A 1 296 ? 40.467 -6.212 -9.704 1.00 64.25 296 ALA A C 1
ATOM 2104 O O . ALA A 1 296 ? 40.289 -5.594 -10.753 1.00 64.25 296 ALA A O 1
ATOM 2105 N N . ARG A 1 297 ? 41.493 -5.927 -8.886 1.00 67.56 297 ARG A N 1
ATOM 2106 C CA . ARG A 1 297 ? 42.478 -4.866 -9.161 1.00 67.56 297 ARG A CA 1
ATOM 2107 C C . ARG A 1 297 ? 43.306 -5.140 -10.418 1.00 67.56 297 ARG A C 1
ATOM 2109 O O . ARG A 1 297 ? 43.586 -4.199 -11.156 1.00 67.56 297 ARG A O 1
ATOM 2116 N N . ARG A 1 298 ? 43.693 -6.396 -10.683 1.00 69.94 298 ARG A N 1
ATOM 2117 C CA . ARG A 1 298 ? 44.409 -6.764 -11.922 1.00 69.94 298 ARG A CA 1
ATOM 2118 C C . ARG A 1 298 ? 43.557 -6.494 -13.160 1.00 69.94 298 ARG A C 1
ATOM 2120 O O . ARG A 1 298 ? 44.029 -5.833 -14.079 1.00 69.94 298 ARG A O 1
ATOM 2127 N N . HIS A 1 299 ? 42.297 -6.926 -13.149 1.00 64.56 299 HIS A N 1
ATOM 2128 C CA . HIS A 1 299 ? 41.370 -6.693 -14.260 1.00 64.56 299 HIS A CA 1
ATOM 2129 C C . HIS A 1 299 ? 41.076 -5.199 -14.465 1.00 64.56 299 HIS A C 1
ATOM 2131 O O . HIS A 1 299 ? 41.055 -4.731 -15.599 1.00 64.56 299 HIS A O 1
ATOM 2137 N N . ALA A 1 300 ? 40.938 -4.429 -13.380 1.00 65.00 300 ALA A N 1
ATOM 2138 C CA . ALA A 1 300 ? 40.771 -2.977 -13.443 1.00 65.00 300 ALA A CA 1
ATOM 2139 C C . ALA A 1 300 ? 41.964 -2.264 -14.098 1.00 65.00 300 ALA A C 1
ATOM 2141 O O . ALA A 1 300 ? 41.782 -1.372 -14.925 1.00 65.00 300 ALA A O 1
ATOM 2142 N N . ARG A 1 301 ? 43.191 -2.663 -13.731 1.00 68.38 301 ARG A N 1
ATOM 2143 C CA . ARG A 1 301 ? 44.432 -2.111 -14.296 1.00 68.38 301 ARG A CA 1
ATOM 2144 C C . ARG A 1 301 ? 44.570 -2.450 -15.776 1.00 68.38 301 ARG A C 1
ATOM 2146 O O . ARG A 1 301 ? 44.777 -1.539 -16.566 1.00 68.38 301 ARG A O 1
ATOM 2153 N N . ALA A 1 302 ? 44.349 -3.710 -16.150 1.00 67.19 302 ALA A N 1
ATOM 2154 C CA . ALA A 1 302 ? 44.375 -4.138 -17.548 1.00 67.19 302 ALA A CA 1
ATOM 2155 C C . ALA A 1 302 ? 43.338 -3.384 -18.404 1.00 67.19 302 ALA A C 1
ATOM 2157 O O . ALA A 1 302 ? 43.636 -2.953 -19.517 1.00 67.19 302 ALA A O 1
ATOM 2158 N N . LEU A 1 303 ? 42.131 -3.160 -17.866 1.00 62.12 303 LEU A N 1
ATOM 2159 C CA . LEU A 1 303 ? 41.100 -2.355 -18.524 1.00 62.12 303 LEU A CA 1
ATOM 2160 C C . LEU A 1 303 ? 41.546 -0.896 -18.701 1.00 62.12 303 LEU A C 1
ATOM 2162 O O . LEU A 1 303 ? 41.430 -0.352 -19.797 1.00 62.12 303 LEU A O 1
ATOM 2166 N N . ARG A 1 304 ? 42.088 -0.274 -17.646 1.00 62.84 304 ARG A N 1
ATOM 2167 C CA . ARG A 1 304 ? 42.621 1.096 -17.690 1.00 62.84 304 ARG A CA 1
ATOM 2168 C C . ARG A 1 304 ? 43.730 1.237 -18.732 1.00 62.84 304 ARG A C 1
ATOM 2170 O O . ARG A 1 304 ? 43.682 2.166 -19.530 1.00 62.84 304 ARG A O 1
ATOM 2177 N N . GLU A 1 305 ? 44.704 0.332 -18.738 1.00 66.12 305 GLU A N 1
ATOM 2178 C CA . GLU A 1 305 ? 45.826 0.340 -19.686 1.00 66.12 305 GLU A CA 1
ATOM 2179 C C . GLU A 1 305 ? 45.342 0.241 -21.134 1.00 66.12 305 GLU A C 1
ATOM 2181 O O . GLU A 1 305 ? 45.779 1.009 -21.989 1.00 66.12 305 GLU A O 1
ATOM 2186 N N . ARG A 1 306 ? 44.373 -0.638 -21.406 1.00 63.62 306 ARG A N 1
ATOM 2187 C CA . ARG A 1 306 ? 43.803 -0.796 -22.746 1.00 63.62 306 ARG A CA 1
ATOM 2188 C C . ARG A 1 306 ? 42.997 0.432 -23.185 1.00 63.62 306 ARG A C 1
ATOM 2190 O O . ARG A 1 306 ? 43.153 0.880 -24.316 1.00 63.62 306 ARG A O 1
ATOM 2197 N N . LEU A 1 307 ? 42.173 1.007 -22.301 1.00 56.25 307 LEU A N 1
ATOM 2198 C CA . LEU A 1 307 ? 41.402 2.228 -22.585 1.00 56.25 307 LEU A CA 1
ATOM 2199 C C . LEU A 1 307 ? 42.311 3.432 -22.868 1.00 56.25 307 LEU A C 1
ATOM 2201 O O . LEU A 1 307 ? 42.040 4.201 -23.785 1.00 56.25 307 LEU A O 1
ATOM 2205 N N . LEU A 1 308 ? 43.410 3.567 -22.122 1.00 61.12 308 LEU A N 1
ATOM 2206 C CA . LEU A 1 308 ? 44.418 4.602 -22.364 1.00 61.12 308 LEU A CA 1
ATOM 2207 C C . LEU A 1 308 ? 45.229 4.331 -23.642 1.00 61.12 308 LEU A C 1
ATOM 2209 O O . LEU A 1 308 ? 45.589 5.270 -24.346 1.00 61.12 308 LEU A O 1
ATOM 2213 N N . GLY A 1 309 ? 45.466 3.062 -23.987 1.00 58.75 309 GLY A N 1
ATOM 2214 C CA . GLY A 1 309 ? 46.163 2.660 -25.211 1.00 58.75 309 GLY A CA 1
ATOM 2215 C C . GLY A 1 309 ? 45.409 2.979 -26.507 1.00 58.75 309 GLY A C 1
ATOM 2216 O O . GLY A 1 309 ? 46.042 3.193 -27.535 1.00 58.75 309 GLY A O 1
ATOM 2217 N N . HIS A 1 310 ? 44.075 3.065 -26.472 1.00 50.50 310 HIS A N 1
ATOM 2218 C CA . HIS A 1 310 ? 43.261 3.474 -27.626 1.00 50.50 310 HIS A CA 1
ATOM 2219 C C . HIS A 1 310 ? 43.226 4.996 -27.857 1.00 50.50 310 HIS A C 1
ATOM 2221 O O . HIS A 1 310 ? 42.800 5.432 -28.923 1.00 50.50 310 HIS A O 1
ATOM 2227 N N . LEU A 1 311 ? 43.690 5.803 -26.896 1.00 42.88 311 LEU A N 1
ATOM 2228 C CA . LEU A 1 311 ? 43.761 7.266 -27.015 1.00 42.88 311 LEU A CA 1
ATOM 2229 C C . LEU A 1 311 ? 45.070 7.760 -27.656 1.00 42.88 311 LEU A C 1
ATOM 2231 O O . LEU A 1 311 ? 45.183 8.943 -27.968 1.00 42.88 311 LEU A O 1
ATOM 2235 N N . VAL A 1 312 ? 46.045 6.874 -27.886 1.00 39.00 312 VAL A N 1
ATOM 2236 C CA . VAL A 1 312 ? 47.323 7.207 -28.531 1.00 39.00 312 VAL A CA 1
ATOM 2237 C C . VAL A 1 312 ? 47.382 6.532 -29.909 1.00 39.00 312 VAL A C 1
ATOM 2239 O O . VAL A 1 312 ? 47.368 5.301 -29.975 1.00 39.00 312 VAL A O 1
ATOM 2242 N N . PRO A 1 313 ? 47.465 7.280 -31.029 1.00 39.59 313 PRO A N 1
ATOM 2243 C CA . PRO A 1 313 ? 47.652 6.678 -32.345 1.00 39.59 313 PRO A CA 1
ATOM 2244 C C . PRO A 1 313 ? 48.983 5.918 -32.369 1.00 39.59 313 PRO A C 1
ATOM 2246 O O . PRO A 1 313 ? 50.035 6.492 -32.084 1.00 39.59 313 PRO A O 1
ATOM 2249 N N . ARG A 1 314 ? 48.963 4.624 -32.709 1.00 40.97 314 ARG A N 1
ATOM 2250 C CA . ARG A 1 314 ? 50.199 3.854 -32.914 1.00 40.97 314 ARG A CA 1
ATOM 2251 C C . ARG A 1 314 ? 50.954 4.444 -34.107 1.00 40.97 314 ARG A C 1
ATOM 2253 O O . ARG A 1 314 ? 50.497 4.319 -35.239 1.00 40.97 314 ARG A O 1
ATOM 2260 N N . ALA A 1 315 ? 52.105 5.067 -33.856 1.00 41.06 315 ALA A N 1
ATOM 2261 C CA . ALA A 1 315 ? 53.021 5.478 -34.914 1.00 41.06 315 ALA A CA 1
ATOM 2262 C C . ALA A 1 315 ? 53.430 4.244 -35.735 1.00 41.06 315 ALA A C 1
ATOM 2264 O O . ALA A 1 315 ? 53.892 3.242 -35.183 1.00 41.06 315 ALA A O 1
ATOM 2265 N N . ALA A 1 316 ? 53.200 4.301 -37.046 1.00 39.31 316 ALA A N 1
ATOM 2266 C CA . ALA A 1 316 ? 53.509 3.220 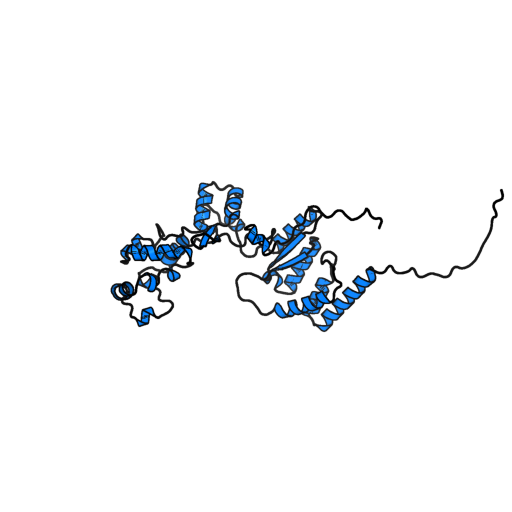-37.968 1.00 39.31 316 ALA A CA 1
ATOM 2267 C C . ALA A 1 316 ? 55.016 2.917 -37.954 1.00 39.31 316 ALA A C 1
ATOM 2269 O O . ALA A 1 316 ? 55.848 3.803 -38.141 1.00 39.31 316 ALA A O 1
ATOM 2270 N N . SER A 1 317 ? 55.353 1.648 -37.730 1.00 38.00 317 SER A N 1
ATOM 2271 C CA . SER A 1 317 ? 56.706 1.109 -37.862 1.00 38.00 317 SER A CA 1
ATOM 2272 C C . SER A 1 317 ? 57.199 1.311 -39.301 1.00 38.00 317 SER A C 1
ATOM 2274 O O . SER A 1 317 ? 56.607 0.793 -40.248 1.00 38.00 317 SER A O 1
ATOM 2276 N N . ALA A 1 318 ? 58.263 2.097 -39.470 1.00 37.41 318 ALA A N 1
ATOM 2277 C CA . ALA A 1 318 ? 58.909 2.317 -40.757 1.00 37.41 318 ALA A CA 1
ATOM 2278 C C . ALA A 1 318 ? 59.769 1.098 -41.137 1.00 37.41 318 ALA A C 1
ATOM 2280 O O . ALA A 1 318 ? 60.743 0.781 -40.456 1.00 37.41 318 ALA A O 1
ATOM 2281 N N . ALA A 1 319 ? 59.416 0.429 -42.235 1.00 35.31 319 ALA A N 1
ATOM 2282 C CA . ALA A 1 319 ? 60.270 -0.557 -42.897 1.00 35.31 319 ALA A CA 1
ATOM 2283 C C . ALA A 1 319 ? 61.367 0.148 -43.731 1.00 35.31 319 ALA A C 1
ATOM 2285 O O . ALA A 1 319 ? 61.122 1.243 -44.252 1.00 35.31 319 ALA A O 1
ATOM 2286 N N . PRO A 1 320 ? 62.569 -0.441 -43.895 1.00 41.34 320 PRO A N 1
ATOM 2287 C CA . PRO A 1 320 ? 63.672 0.224 -44.578 1.00 41.34 320 PRO A CA 1
ATOM 2288 C C . PRO A 1 320 ? 63.461 0.190 -46.097 1.00 41.34 320 PRO A C 1
ATOM 2290 O O . PRO A 1 320 ? 63.224 -0.866 -46.686 1.00 41.34 320 PRO A O 1
ATOM 2293 N N . ARG A 1 321 ? 63.558 1.354 -46.747 1.00 36.44 321 ARG A N 1
ATOM 2294 C CA . ARG A 1 321 ? 63.474 1.478 -48.210 1.00 36.44 321 ARG A CA 1
ATOM 2295 C C . ARG A 1 321 ? 64.759 0.947 -48.858 1.00 36.44 321 ARG A C 1
ATOM 2297 O O . ARG A 1 321 ? 65.837 1.476 -48.603 1.00 36.44 321 ARG A O 1
ATOM 2304 N N . ARG A 1 322 ? 64.636 -0.068 -49.720 1.00 34.81 322 ARG A N 1
ATOM 2305 C CA . ARG A 1 322 ? 65.667 -0.470 -50.691 1.00 34.81 322 ARG A CA 1
ATOM 2306 C C . ARG A 1 322 ? 65.474 0.299 -52.007 1.00 34.81 322 ARG A C 1
ATOM 2308 O O . ARG A 1 322 ? 64.367 0.304 -52.526 1.00 34.81 322 ARG A O 1
ATOM 2315 N N . GLY A 1 323 ? 66.565 0.914 -52.470 1.00 35.69 323 GLY A N 1
ATOM 2316 C CA . GLY A 1 323 ? 67.097 0.945 -53.845 1.00 35.69 323 GLY A CA 1
ATOM 2317 C C . GLY A 1 323 ? 66.224 1.297 -55.059 1.00 35.69 323 GLY A C 1
ATOM 2318 O O . GLY A 1 323 ? 65.285 0.576 -55.354 1.00 35.69 323 GLY A O 1
ATOM 2319 N N . GLU A 1 324 ? 66.728 2.289 -55.818 1.00 34.47 324 GLU A N 1
ATOM 2320 C CA . GLU A 1 324 ? 66.725 2.408 -57.300 1.00 34.47 324 GLU A CA 1
ATOM 2321 C C . GLU A 1 324 ? 65.359 2.623 -57.998 1.00 34.47 324 GLU A C 1
ATOM 2323 O O . GLU A 1 324 ? 64.379 1.965 -57.699 1.00 34.47 324 GLU A O 1
ATOM 2328 N N . GLY A 1 325 ? 65.160 3.511 -58.975 1.00 35.00 325 GLY A N 1
ATOM 2329 C CA . GLY A 1 325 ? 66.004 4.441 -59.717 1.00 35.00 325 GLY A CA 1
ATOM 2330 C C . GLY A 1 325 ? 65.167 5.130 -60.823 1.00 35.00 325 GLY A C 1
ATOM 2331 O O . GLY A 1 325 ? 63.993 4.826 -61.002 1.00 35.00 325 GLY A O 1
ATOM 2332 N N . GLN A 1 326 ? 65.825 6.018 -61.578 1.00 36.19 326 GLN A N 1
ATOM 2333 C CA . GLN A 1 326 ? 65.445 6.596 -62.886 1.00 36.19 326 GLN A CA 1
ATOM 2334 C C . GLN A 1 326 ? 64.403 7.740 -62.977 1.00 36.19 326 GLN A C 1
ATOM 2336 O O . GLN A 1 326 ? 63.197 7.547 -63.038 1.00 36.19 326 GLN A O 1
ATOM 2341 N N . ALA A 1 327 ? 64.970 8.950 -63.096 1.00 38.75 327 ALA A N 1
ATOM 2342 C CA . ALA A 1 327 ? 64.905 9.886 -64.235 1.00 38.75 327 ALA A CA 1
ATOM 2343 C C . ALA A 1 327 ? 63.556 10.302 -64.864 1.00 38.75 327 ALA A C 1
ATOM 2345 O O . ALA A 1 327 ? 62.867 9.498 -65.484 1.00 38.75 327 ALA A O 1
ATOM 2346 N N . ARG A 1 328 ? 63.343 11.629 -64.936 1.00 36.47 328 ARG A N 1
ATOM 2347 C CA . ARG A 1 328 ? 63.408 12.439 -66.181 1.00 36.47 328 ARG A CA 1
ATOM 2348 C C . ARG A 1 328 ? 63.340 13.951 -65.865 1.00 36.47 328 ARG A C 1
ATOM 2350 O O . ARG A 1 328 ? 62.569 14.324 -64.986 1.00 36.47 328 ARG A O 1
ATOM 2357 N N . PRO A 1 329 ? 64.097 14.823 -66.563 1.00 47.81 329 PRO A N 1
ATOM 2358 C CA . PRO A 1 329 ? 63.916 16.271 -66.487 1.00 47.81 329 PRO A CA 1
ATOM 2359 C C . PRO A 1 329 ? 62.840 16.725 -67.490 1.00 47.81 329 PRO A C 1
ATOM 2361 O O . PRO A 1 329 ? 62.729 16.157 -68.578 1.00 47.81 329 PRO A O 1
ATOM 2364 N N . PHE A 1 330 ? 62.063 17.748 -67.136 1.00 33.16 330 PHE A N 1
ATOM 2365 C CA . PHE A 1 330 ? 61.171 18.450 -68.065 1.00 33.16 330 PHE A CA 1
ATOM 2366 C C . PHE A 1 330 ? 61.833 19.758 -68.537 1.00 33.16 330 PHE A C 1
ATOM 2368 O O . PHE A 1 330 ? 62.416 20.451 -67.701 1.00 33.16 330 PHE A O 1
ATOM 2375 N N . PRO A 1 331 ? 61.771 20.089 -69.840 1.00 49.09 331 PRO A N 1
ATOM 2376 C CA . PRO A 1 331 ? 62.250 21.354 -70.388 1.00 49.09 331 PRO A CA 1
ATOM 2377 C C . PRO A 1 331 ? 61.134 22.412 -70.415 1.00 49.09 331 PRO A C 1
ATOM 2379 O O . PRO A 1 331 ? 59.953 22.057 -70.425 1.00 49.09 331 PRO A O 1
ATOM 2382 N N . GLY A 1 332 ? 61.532 23.682 -70.538 1.00 36.50 332 GLY A N 1
ATOM 2383 C CA . GLY A 1 332 ? 60.662 24.814 -70.878 1.00 36.50 332 GLY A CA 1
ATOM 2384 C C . GLY A 1 332 ? 60.677 25.906 -69.832 1.00 36.50 332 GLY A C 1
ATOM 2385 O O . GLY A 1 332 ? 59.724 25.924 -69.028 1.00 36.50 332 GLY A O 1
#

Sequence (332 aa):
LSPGQAPEAPALAVSPLGAAAAILGRGPDPLAPVGALRIDVETPAGHRRAPAPELAAGLAAQGHAPDRIAAVLRHVAGHDSLAAAPGIDHAALRACGLDAEQIARIEAALPEARDLRAVITPWRLGRAFCEARLGLTPEDLAGHGMGLLERLGFDAARIERANRHVFGHGTVRGAPGITPAQAAAFDTEGGDARARLAMAAMLAGVIDGPVTALVAAHETATLPAAQRSLRAARRAGLAALVTMPGGAGEEREAVPQIAARLREIMAMLPPGARPGTAPAEAIALLDAAGRSRPEARRHARALRERLLGHLVPRAASAAPRRGEGQARPFPG

Secondary structure (DSSP, 8-state):
--TT-PPPPPS--B---TTHHHHTT--S-TTSPPS-SEEEEEETTEEEEEE-HHHHHHHHHTT--HHHHHHHHHHHH--SS-TT-SSS-HHHHHHTT--HHHHHHHHTTTTT-SSHHHHS-HHHH-HHHHHHHH---HHHHHSTT--HHHHTT--HHHHHHHHHHHH--SSSTT-TT--HHHHHTT--SS--HHHHHHHHHHHHHH-SS-BEEEEEGGGGSSHHHHHHHHHHHHHTT-SEEEEEPPSSS---SSHHHHHHHHHHHHTTSPTT--GGG--SHHHHHHHHHHH-HHHHHHHHHHHHHHHHHTTS--PPPPPPPP------PPP-

pLDDT: mean 74.2, std 18.61, range [32.88, 96.81]

Organism: NCBI:txid1125964